Protein AF-F8Q457-F1 (afdb_monomer_lite)

pLDDT: mean 71.17, std 19.59, range [36.47, 94.81]

Organism: Serpula lacrymans var. lacrymans (strain S7.3) (NCBI:txid936435)

Radius of gyration: 21.52 Å; chains: 1; bounding box: 44×57×56 Å

Sequence (199 aa):
MDTLLDICRPSKTSLKAQYWALQVTTSNCAAKICSFSMKESGWHFNAAKATANQIKDFYVQDMSSRFEKLAPLLWKQVGDLLLLSSSLLPHRLSSWIGDSDITMAGVDAEEEEEYWEQVDGVDLEGMVQITISDPIVCAQKAKKCHRLILTVKKVVIISVLMHSTNQKVNSLQNILGIFLQFSHALKRVIDTLAHMGIL

Foldseek 3Di:
DPPPPVVPDQDPVRVVVVVVVVVVLVVLLLVLLVVCLDVVVVLQDDLVPDDPVNLVPDDLVVLLVCCCVSPVSLLVVLLVVVVVVLLVPPDDPVVPDDDDDDDDDDDDSVCSVVVLVPDDDDDPPCVVPPPDDDSVVSSVVSVVVVVVVSSSVSSLVSLLSSCVSPVSSCNQVSSVLVVCVVVVPPPVVSVVCVVVSSD

Secondary structure (DSSP, 8-state):
---SSSTTS--HHHHHHHHHHHHHHHHHHHHHHHHHTSGGGS----GGG--HHHHHT--HHHHHHHHHHH-HHHHHHHHHHHHHHHHT-SSSSTTSS-----------TTTHHHHHHH-----TTTGGG-TT--HHHHHHHHHHHHHHHHHHHHHHHHHHHHHHH-TT--HHHHHHHHHHHHTT--HHHHHHHHHTT--

Structure (mmCIF, N/CA/C/O backbone):
data_AF-F8Q457-F1
#
_entry.id   AF-F8Q457-F1
#
loop_
_atom_site.group_PDB
_atom_site.id
_atom_site.type_symbol
_atom_site.label_atom_id
_atom_site.label_alt_id
_atom_site.label_comp_id
_atom_site.label_asym_id
_atom_site.label_entity_id
_atom_site.label_seq_id
_atom_site.pdbx_PDB_ins_code
_atom_site.Cartn_x
_atom_site.Cartn_y
_atom_site.Cartn_z
_atom_site.occupancy
_atom_site.B_iso_or_equiv
_atom_site.auth_seq_id
_atom_site.auth_comp_id
_atom_site.auth_asym_id
_atom_site.auth_atom_id
_atom_site.pdbx_PDB_model_num
ATOM 1 N N . MET A 1 1 ? -20.246 28.779 31.081 1.00 40.78 1 MET A N 1
ATOM 2 C CA . MET A 1 1 ? -20.674 28.150 29.815 1.00 40.78 1 MET A CA 1
ATOM 3 C C . MET A 1 1 ? -19.676 27.032 29.545 1.00 40.78 1 MET A C 1
ATOM 5 O O . MET A 1 1 ? -18.787 27.214 28.736 1.00 40.78 1 MET A O 1
ATOM 9 N N . ASP A 1 2 ? -19.777 25.915 30.272 1.00 46.97 2 ASP A N 1
ATOM 10 C CA . ASP A 1 2 ? -18.752 24.846 30.280 1.00 46.97 2 ASP A CA 1
ATOM 11 C C . ASP A 1 2 ? -19.374 23.442 30.210 1.00 46.97 2 ASP A C 1
ATOM 13 O O . ASP A 1 2 ? -18.811 22.461 30.680 1.00 46.97 2 ASP A O 1
ATOM 17 N N . THR A 1 3 ? -20.576 23.322 29.645 1.00 49.38 3 THR A N 1
ATOM 18 C CA . THR A 1 3 ? -21.360 22.074 29.664 1.00 49.38 3 THR A CA 1
ATOM 19 C C . THR A 1 3 ? -21.373 21.302 28.344 1.00 49.38 3 THR A C 1
ATOM 21 O O . THR A 1 3 ? -21.994 20.246 28.280 1.00 49.38 3 THR A O 1
ATOM 24 N N . LEU A 1 4 ? -20.671 21.761 27.299 1.00 43.44 4 LEU A N 1
ATOM 25 C CA . LEU A 1 4 ? -20.633 21.067 25.998 1.00 43.44 4 LEU A CA 1
ATOM 26 C C . LEU A 1 4 ? -19.366 20.232 25.747 1.00 43.44 4 LEU A C 1
ATOM 28 O O . LEU A 1 4 ? -19.359 19.418 24.829 1.00 43.44 4 LEU A O 1
ATOM 32 N N . LEU A 1 5 ? -18.324 20.356 26.578 1.00 47.72 5 LEU A N 1
ATOM 33 C CA . LEU A 1 5 ? -17.092 19.561 26.436 1.00 47.72 5 LEU A CA 1
ATOM 34 C C . LEU A 1 5 ? -17.113 18.221 27.193 1.00 47.72 5 LEU A C 1
ATOM 36 O O . LEU A 1 5 ? -16.253 17.377 26.950 1.00 47.72 5 LEU A O 1
ATOM 40 N N . ASP A 1 6 ? -18.100 17.982 28.062 1.00 47.00 6 ASP A N 1
ATOM 41 C CA . ASP A 1 6 ? -18.142 16.775 28.907 1.00 47.00 6 ASP A CA 1
ATOM 42 C C . ASP A 1 6 ? -18.933 15.604 28.281 1.00 47.00 6 ASP A C 1
ATOM 44 O O . ASP A 1 6 ? -18.898 14.478 28.775 1.00 47.00 6 ASP A O 1
ATOM 48 N N . ILE A 1 7 ? -19.604 15.830 27.143 1.00 50.62 7 ILE A N 1
ATOM 49 C CA . ILE A 1 7 ? -20.403 14.805 26.438 1.00 50.62 7 ILE A CA 1
ATOM 50 C C . ILE A 1 7 ? -19.519 13.878 25.579 1.00 50.62 7 ILE A C 1
ATOM 52 O O . ILE A 1 7 ? -19.896 12.742 25.294 1.00 50.62 7 ILE A O 1
ATOM 56 N N . CYS A 1 8 ? -18.304 14.307 25.225 1.00 53.84 8 CYS A N 1
ATOM 57 C CA . CYS A 1 8 ? -17.381 13.520 24.399 1.00 53.84 8 CYS A CA 1
ATOM 58 C C . CYS A 1 8 ? -16.379 12.676 25.192 1.00 53.84 8 CYS A C 1
ATOM 60 O O . CYS A 1 8 ? -15.524 12.032 24.582 1.00 53.84 8 CYS A O 1
ATOM 62 N N . ARG A 1 9 ? -16.443 12.640 26.530 1.00 55.19 9 ARG A N 1
ATOM 63 C CA . ARG A 1 9 ? -15.549 11.772 27.301 1.00 55.19 9 ARG A CA 1
ATOM 64 C C . ARG A 1 9 ? -16.104 10.345 27.260 1.00 55.19 9 ARG A C 1
ATOM 66 O O . ARG A 1 9 ? -17.130 10.084 27.890 1.00 55.19 9 ARG A O 1
ATOM 73 N N . PRO A 1 10 ? -15.473 9.401 26.534 1.00 59.31 10 PRO A N 1
ATOM 74 C CA . PRO A 1 10 ? -15.976 8.039 26.493 1.00 59.31 10 PRO A CA 1
ATOM 75 C C . PRO A 1 10 ? -16.017 7.493 27.920 1.00 59.31 10 PRO A C 1
ATOM 77 O O . PRO A 1 10 ? -15.040 7.590 28.669 1.00 59.31 10 PRO A O 1
ATOM 80 N N . SER A 1 11 ? -17.155 6.915 28.309 1.00 66.06 11 SER A N 1
ATOM 81 C CA . SER A 1 11 ? -17.268 6.204 29.583 1.00 66.06 11 SER A CA 1
ATOM 82 C C . SER A 1 11 ? -16.149 5.160 29.701 1.00 66.06 11 SER A C 1
ATOM 84 O O . SER A 1 11 ? -15.641 4.664 28.694 1.00 66.06 11 SER A O 1
ATOM 86 N N . LYS A 1 12 ? -15.756 4.763 30.919 1.00 67.56 12 LYS A N 1
ATOM 87 C CA . LYS A 1 12 ? -14.717 3.724 31.105 1.00 67.56 12 LYS A CA 1
ATOM 88 C C . LYS A 1 12 ? -15.026 2.439 30.315 1.00 67.56 12 LYS A C 1
ATOM 90 O O . LYS A 1 12 ? -14.111 1.776 29.831 1.00 67.56 12 LYS A O 1
ATOM 95 N N . THR A 1 13 ? -16.309 2.113 30.156 1.00 68.62 13 THR A N 1
ATOM 96 C CA . THR A 1 13 ? -16.799 0.999 29.333 1.00 68.62 13 THR A CA 1
ATOM 97 C C . THR A 1 13 ? -16.619 1.270 27.836 1.00 68.62 13 THR A C 1
ATOM 99 O O . THR A 1 13 ? -16.127 0.402 27.119 1.00 68.62 13 THR A O 1
ATOM 102 N N . SER A 1 14 ? -16.923 2.488 27.374 1.00 80.12 14 SER A N 1
ATOM 103 C CA . SER A 1 14 ? -16.672 2.932 25.996 1.00 80.12 14 SER A CA 1
ATOM 104 C C . SER A 1 14 ? -15.181 2.921 25.646 1.00 80.12 14 SER A C 1
ATOM 106 O O . SER A 1 14 ? -14.815 2.504 24.553 1.00 80.12 14 SER A O 1
ATOM 108 N N . LEU A 1 15 ? -14.305 3.315 26.574 1.00 83.00 15 LEU A N 1
ATOM 109 C CA . LEU A 1 15 ? -12.859 3.316 26.351 1.00 83.00 15 LEU A CA 1
ATOM 110 C C . LEU A 1 15 ? -12.321 1.887 26.174 1.00 83.00 15 LEU A C 1
ATOM 112 O O . LEU A 1 15 ? -11.559 1.620 25.251 1.00 83.00 15 LEU A O 1
ATOM 116 N N . LYS A 1 16 ? -12.764 0.939 27.012 1.00 86.44 16 LYS A N 1
ATOM 117 C CA . LYS A 1 16 ? -12.405 -0.482 26.858 1.00 86.44 16 LYS A CA 1
ATOM 118 C C . LYS A 1 16 ? -12.884 -1.057 25.524 1.00 86.44 16 LYS A C 1
ATOM 120 O O . LYS A 1 16 ? -12.133 -1.786 24.883 1.00 86.44 16 LYS A O 1
ATOM 125 N N . ALA A 1 17 ? -14.101 -0.714 25.100 1.00 89.44 17 ALA A N 1
ATOM 126 C CA . ALA A 1 17 ? -14.634 -1.141 23.809 1.00 89.44 17 ALA A CA 1
ATOM 127 C C . ALA A 1 17 ? -13.820 -0.570 22.633 1.00 89.44 17 ALA A C 1
ATOM 129 O O . ALA A 1 17 ? -13.500 -1.306 21.701 1.00 89.44 17 ALA A O 1
ATOM 130 N N . GLN A 1 18 ? -13.417 0.703 22.705 1.00 86.75 18 GLN A N 1
ATOM 131 C CA . GLN A 1 18 ? -12.542 1.333 21.710 1.00 86.75 18 GLN A CA 1
ATOM 132 C C . GLN A 1 18 ? -11.162 0.665 21.653 1.00 86.75 18 GLN A C 1
ATOM 134 O O . GLN A 1 18 ? -10.687 0.350 20.564 1.00 86.75 18 GLN A O 1
ATOM 139 N N . TYR A 1 19 ? -10.541 0.381 22.804 1.00 91.12 19 TYR A N 1
ATOM 140 C CA . TYR A 1 19 ? -9.262 -0.337 22.855 1.00 91.12 19 TYR A CA 1
ATOM 141 C C . TYR A 1 19 ? -9.356 -1.732 22.245 1.00 91.12 19 TYR A C 1
ATOM 143 O O . TYR A 1 19 ? -8.502 -2.110 21.445 1.00 91.12 19 TYR A O 1
ATOM 151 N N . TRP A 1 20 ? -10.400 -2.485 22.588 1.00 92.25 20 TRP A N 1
ATOM 152 C CA . TRP A 1 20 ? -10.629 -3.801 22.003 1.00 92.25 20 TRP A CA 1
ATOM 153 C C . TRP A 1 20 ? -10.816 -3.713 20.482 1.00 92.25 20 TRP A C 1
ATOM 155 O O . TRP A 1 20 ? -10.172 -4.458 19.744 1.00 92.25 20 TRP A O 1
ATOM 165 N N . ALA A 1 21 ? -11.622 -2.763 19.997 1.00 90.88 21 ALA A N 1
ATOM 166 C CA . ALA A 1 21 ? -11.847 -2.566 18.566 1.00 90.88 21 ALA A CA 1
ATOM 167 C C . ALA A 1 21 ? -10.552 -2.193 17.824 1.00 90.88 21 ALA A C 1
ATOM 169 O O . ALA A 1 21 ? -10.275 -2.741 16.753 1.00 90.88 21 ALA A O 1
ATOM 170 N N . LEU A 1 22 ? -9.732 -1.313 18.411 1.00 88.81 22 LEU A N 1
ATOM 171 C CA . LEU A 1 22 ? -8.417 -0.949 17.885 1.00 88.81 22 LEU A CA 1
ATOM 172 C C . LEU A 1 22 ? -7.483 -2.161 17.838 1.00 88.81 22 LEU A C 1
ATOM 174 O O . LEU A 1 22 ? -6.828 -2.385 16.820 1.00 88.81 22 LEU A O 1
ATOM 178 N N . GLN A 1 23 ? -7.439 -2.960 18.904 1.00 91.62 23 GLN A N 1
ATOM 179 C CA . GLN A 1 23 ? -6.596 -4.150 18.978 1.00 91.62 23 GLN A CA 1
ATOM 180 C C . GLN A 1 23 ? -6.992 -5.176 17.913 1.00 91.62 23 GLN A C 1
ATOM 182 O O . GLN A 1 23 ? -6.137 -5.609 17.144 1.00 91.62 23 GLN A O 1
ATOM 187 N N . VAL A 1 24 ? -8.280 -5.515 17.810 1.00 92.12 24 VAL A N 1
ATOM 188 C CA . VAL A 1 24 ? -8.789 -6.474 16.813 1.00 92.12 24 VAL A CA 1
ATOM 189 C C . VAL A 1 24 ? -8.510 -5.986 15.393 1.00 92.12 24 VAL A C 1
ATOM 191 O O . VAL A 1 24 ? -8.028 -6.746 14.551 1.00 92.12 24 VAL A O 1
ATOM 194 N N . THR A 1 25 ? -8.761 -4.704 15.134 1.00 89.38 25 THR A N 1
ATOM 195 C CA . THR A 1 25 ? -8.475 -4.072 13.843 1.00 89.38 25 THR A CA 1
ATOM 196 C C . THR A 1 25 ? -6.991 -4.151 13.495 1.00 89.38 25 THR A C 1
ATOM 198 O O . THR A 1 25 ? -6.633 -4.582 12.399 1.00 89.38 25 THR A O 1
ATOM 201 N N . THR A 1 26 ? -6.126 -3.799 14.444 1.00 90.12 26 THR A N 1
ATOM 202 C CA . THR A 1 26 ? -4.671 -3.821 14.264 1.00 90.12 26 THR A CA 1
ATOM 203 C C . THR A 1 26 ? -4.172 -5.238 14.012 1.00 90.12 26 THR A C 1
ATOM 205 O O . THR A 1 26 ? -3.406 -5.452 13.076 1.00 90.12 26 THR A O 1
ATOM 208 N N . SER A 1 27 ? -4.642 -6.225 14.780 1.00 90.75 27 SER A N 1
ATOM 209 C CA . SER A 1 27 ? -4.278 -7.632 14.584 1.00 90.75 27 SER A CA 1
ATOM 210 C C . SER A 1 27 ? -4.700 -8.153 13.209 1.00 90.75 27 SER A C 1
ATOM 212 O O . SER A 1 27 ? -3.910 -8.825 12.546 1.00 90.75 27 SER A O 1
ATOM 214 N N . ASN A 1 28 ? -5.900 -7.803 12.741 1.00 90.38 28 ASN A N 1
ATOM 215 C CA . ASN A 1 28 ? -6.371 -8.191 11.410 1.00 90.38 28 ASN A CA 1
ATOM 216 C C . ASN A 1 28 ? -5.520 -7.566 10.296 1.00 90.38 28 ASN A C 1
ATOM 218 O O . ASN A 1 28 ? -5.136 -8.255 9.348 1.00 90.38 28 ASN A O 1
ATOM 222 N N . CYS A 1 29 ? -5.190 -6.280 10.416 1.00 90.44 29 CYS A N 1
ATOM 223 C CA . CYS A 1 29 ? -4.335 -5.588 9.455 1.00 90.44 29 CYS A CA 1
ATOM 224 C C . CYS A 1 29 ? -2.913 -6.146 9.450 1.00 90.44 29 CYS A C 1
ATOM 226 O O . CYS A 1 29 ? -2.384 -6.444 8.379 1.00 90.44 29 CYS A O 1
ATOM 228 N N . ALA A 1 30 ? -2.331 -6.381 10.626 1.00 91.06 30 ALA A N 1
ATOM 229 C CA . ALA A 1 30 ? -1.019 -6.999 10.763 1.00 91.06 30 ALA A CA 1
ATOM 230 C C . ALA A 1 30 ? -0.983 -8.389 10.113 1.00 91.06 30 ALA A C 1
ATOM 232 O O . ALA A 1 30 ? -0.081 -8.671 9.330 1.00 91.06 30 ALA A O 1
ATOM 233 N N . ALA A 1 31 ? -1.994 -9.233 10.347 1.00 92.06 31 ALA A N 1
ATOM 234 C CA . ALA A 1 31 ? -2.072 -10.556 9.728 1.00 92.06 31 ALA A CA 1
ATOM 235 C C . ALA A 1 31 ? -2.113 -10.488 8.190 1.00 92.06 31 ALA A C 1
ATOM 237 O O . ALA A 1 31 ? -1.469 -11.299 7.521 1.00 92.06 31 ALA A O 1
ATOM 238 N N . LYS A 1 32 ? -2.830 -9.509 7.620 1.00 93.25 32 LYS A N 1
ATOM 239 C CA . LYS A 1 32 ? -2.891 -9.291 6.164 1.00 93.25 32 LYS A CA 1
ATOM 240 C C . LYS A 1 32 ? -1.579 -8.763 5.587 1.00 93.25 32 LYS A C 1
ATOM 242 O O . LYS A 1 32 ? -1.160 -9.220 4.530 1.00 93.25 32 LYS A O 1
ATOM 247 N N . ILE A 1 33 ? -0.910 -7.845 6.280 1.00 92.25 33 ILE A N 1
ATOM 248 C CA . ILE A 1 33 ? 0.418 -7.366 5.874 1.00 92.25 33 ILE A CA 1
ATOM 249 C C . ILE A 1 33 ? 1.415 -8.531 5.905 1.00 92.25 33 ILE A C 1
ATOM 251 O O . ILE A 1 33 ? 2.108 -8.766 4.920 1.00 92.25 33 ILE A O 1
ATOM 255 N N . CYS A 1 34 ? 1.418 -9.328 6.978 1.00 90.56 34 CYS A N 1
ATOM 256 C CA . CYS A 1 34 ? 2.272 -10.509 7.089 1.00 90.56 34 CYS A CA 1
ATOM 257 C C . CYS A 1 34 ? 2.018 -11.522 5.968 1.00 90.56 34 CYS A C 1
ATOM 259 O O . CYS A 1 34 ? 2.978 -12.072 5.433 1.00 90.56 34 CYS A O 1
ATOM 261 N N . SER A 1 35 ? 0.758 -11.763 5.585 1.00 91.19 35 SER A N 1
ATOM 262 C CA . SER A 1 35 ? 0.453 -12.695 4.494 1.00 91.19 35 SER A CA 1
ATOM 263 C C . SER A 1 35 ? 0.917 -12.178 3.131 1.00 91.19 35 SER A C 1
ATOM 265 O O . SER A 1 35 ? 1.397 -12.965 2.315 1.00 91.19 35 SER A O 1
ATOM 267 N N . PHE A 1 36 ? 0.863 -10.864 2.888 1.00 89.44 36 PHE A N 1
ATOM 268 C CA . PHE A 1 36 ? 1.491 -10.268 1.708 1.00 89.44 36 PHE A CA 1
ATOM 269 C C . PHE A 1 36 ? 3.015 -10.345 1.749 1.00 89.44 36 PHE A C 1
ATOM 271 O O . PHE A 1 36 ? 3.647 -10.390 0.703 1.00 89.44 36 PHE A O 1
ATOM 278 N N . SER A 1 37 ? 3.620 -10.412 2.928 1.00 87.50 37 SER A N 1
ATOM 279 C CA . SER A 1 37 ? 5.073 -10.480 3.051 1.00 87.50 37 SER A CA 1
ATOM 280 C C . SER A 1 37 ? 5.674 -11.876 2.836 1.00 87.50 37 SER A C 1
ATOM 282 O O . SER A 1 37 ? 6.900 -12.039 2.762 1.00 87.50 37 SER A O 1
ATOM 284 N N . MET A 1 38 ? 4.830 -12.903 2.722 1.00 86.00 38 MET A N 1
ATOM 285 C CA . MET A 1 38 ? 5.250 -14.281 2.464 1.00 86.00 38 MET A CA 1
ATOM 286 C C . MET A 1 38 ? 5.804 -14.442 1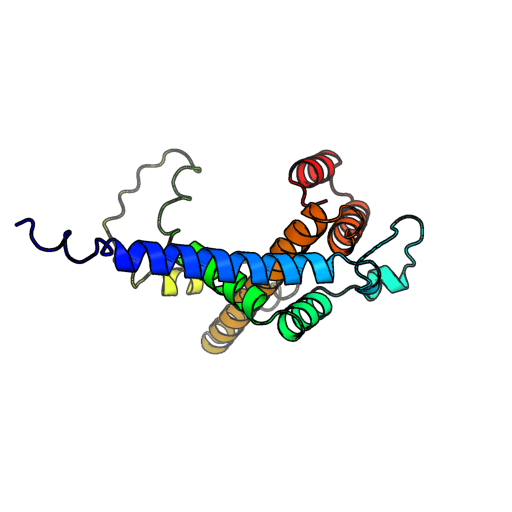.040 1.00 86.00 38 MET A C 1
ATOM 288 O O . MET A 1 38 ? 5.496 -13.648 0.152 1.00 86.00 38 MET A O 1
ATOM 292 N N . LYS A 1 39 ? 6.635 -15.459 0.790 1.00 80.75 39 LYS A N 1
ATOM 293 C CA . LYS A 1 39 ? 7.297 -15.654 -0.518 1.00 80.75 39 LYS A CA 1
ATOM 294 C C . LYS A 1 39 ? 6.296 -16.016 -1.620 1.00 80.75 39 LYS A C 1
ATOM 296 O O . LYS A 1 39 ? 6.448 -15.615 -2.771 1.00 80.75 39 LYS A O 1
ATOM 301 N N . GLU A 1 40 ? 5.248 -16.732 -1.243 1.00 81.81 40 GLU A N 1
ATOM 302 C CA . GLU A 1 40 ? 4.164 -17.241 -2.083 1.00 81.81 40 GLU A CA 1
ATOM 303 C C . GLU A 1 40 ? 3.305 -16.109 -2.665 1.00 81.81 40 GLU A C 1
ATOM 305 O O . GLU A 1 40 ? 2.596 -16.298 -3.649 1.00 81.81 40 GLU A O 1
ATOM 310 N N . SER A 1 41 ? 3.396 -14.911 -2.082 1.00 79.94 41 SER A N 1
ATOM 311 C CA . SER A 1 41 ? 2.707 -13.713 -2.561 1.00 79.94 41 SER A CA 1
ATOM 312 C C . SER A 1 41 ? 3.282 -13.162 -3.874 1.00 79.94 41 SER A C 1
ATOM 314 O O . SER A 1 41 ? 2.619 -12.369 -4.548 1.00 79.94 41 SER A O 1
ATOM 316 N N . GLY A 1 42 ? 4.503 -13.565 -4.247 1.00 82.12 42 GLY A N 1
ATOM 317 C CA . GLY A 1 42 ? 5.176 -13.103 -5.460 1.00 82.12 42 GLY A CA 1
ATOM 318 C C . GLY A 1 42 ? 5.695 -11.663 -5.395 1.00 82.12 42 GLY A C 1
ATOM 319 O O . GLY A 1 42 ? 6.068 -11.121 -6.427 1.00 82.12 42 GLY A O 1
ATOM 320 N N . TRP A 1 43 ? 5.740 -11.040 -4.213 1.00 82.62 43 TRP A N 1
ATOM 321 C CA . TRP A 1 43 ? 6.230 -9.663 -4.036 1.00 82.62 43 TRP A CA 1
ATOM 322 C C . TRP A 1 43 ? 7.734 -9.562 -3.735 1.00 82.62 43 TRP A C 1
ATOM 324 O O . TRP A 1 43 ? 8.230 -8.504 -3.334 1.00 82.62 43 TRP A O 1
ATOM 334 N N . HIS A 1 44 ? 8.476 -10.656 -3.906 1.00 83.25 44 HIS A N 1
ATOM 335 C CA . HIS A 1 44 ? 9.927 -10.685 -3.732 1.00 83.25 44 HIS A CA 1
ATOM 336 C C . HIS A 1 44 ? 10.572 -10.405 -5.083 1.00 83.25 44 HIS A C 1
ATOM 338 O O . HIS A 1 44 ? 10.417 -11.197 -6.014 1.00 83.25 44 HIS A O 1
ATOM 344 N N . PHE A 1 45 ? 11.301 -9.299 -5.193 1.00 81.75 45 PHE A N 1
ATOM 345 C CA . PHE A 1 45 ? 11.922 -8.895 -6.446 1.00 81.75 45 PHE A CA 1
ATOM 346 C C . PHE A 1 45 ? 13.437 -8.989 -6.328 1.00 81.75 45 PHE A C 1
ATOM 348 O O . PHE A 1 45 ? 14.047 -8.522 -5.369 1.00 81.75 45 PHE A O 1
ATOM 355 N N . ASN A 1 46 ? 14.068 -9.622 -7.310 1.00 81.44 46 ASN A N 1
ATOM 356 C CA . ASN A 1 46 ? 15.519 -9.698 -7.368 1.00 81.44 46 ASN A CA 1
ATOM 357 C C . ASN A 1 46 ? 16.014 -8.775 -8.476 1.00 81.44 46 ASN A C 1
ATOM 359 O O . ASN A 1 46 ? 16.046 -9.181 -9.635 1.00 81.44 46 ASN A O 1
ATOM 363 N N . ALA A 1 47 ? 16.422 -7.559 -8.108 1.00 78.06 47 ALA A N 1
ATOM 364 C CA . ALA A 1 47 ? 16.909 -6.559 -9.056 1.00 78.06 47 ALA A CA 1
ATOM 365 C C . ALA A 1 47 ? 18.079 -7.069 -9.917 1.00 78.06 47 ALA A C 1
ATOM 367 O O . ALA A 1 47 ? 18.115 -6.807 -11.113 1.00 78.06 47 ALA A O 1
ATOM 368 N N . ALA A 1 48 ? 18.981 -7.883 -9.354 1.00 77.56 48 ALA A N 1
ATOM 369 C CA . ALA A 1 48 ? 20.117 -8.443 -10.090 1.00 77.56 48 ALA A CA 1
ATOM 370 C C . ALA A 1 48 ? 19.714 -9.483 -11.156 1.00 77.56 48 ALA A C 1
ATOM 372 O O . ALA A 1 48 ? 20.509 -9.795 -12.038 1.00 77.56 48 ALA A O 1
ATOM 373 N N . LYS A 1 49 ? 18.500 -10.042 -11.069 1.00 80.75 49 LYS A N 1
ATOM 374 C CA . LYS A 1 49 ? 17.942 -11.002 -12.039 1.00 80.75 49 LYS A CA 1
ATOM 375 C C . LYS A 1 49 ? 16.724 -10.450 -12.784 1.00 80.75 49 LYS A C 1
ATOM 377 O O . LYS A 1 49 ? 16.056 -11.210 -13.483 1.00 80.75 49 LYS A O 1
ATOM 382 N N . ALA A 1 50 ? 16.411 -9.168 -12.606 1.00 81.25 50 ALA A N 1
ATOM 383 C CA . ALA A 1 50 ? 15.256 -8.547 -13.223 1.00 81.25 50 ALA A CA 1
ATOM 384 C C . ALA A 1 50 ? 15.438 -8.490 -14.742 1.00 81.25 50 ALA A C 1
ATOM 386 O O . ALA A 1 50 ? 16.460 -8.032 -15.250 1.00 81.25 50 ALA A O 1
ATOM 387 N N . THR A 1 51 ? 14.433 -8.959 -15.472 1.00 81.62 51 THR A N 1
ATOM 388 C CA . THR A 1 51 ? 14.389 -8.845 -16.934 1.00 81.62 51 THR A CA 1
ATOM 389 C C . THR A 1 51 ? 13.687 -7.553 -17.349 1.00 81.62 51 THR A C 1
ATOM 391 O O . THR A 1 51 ? 12.852 -7.026 -16.615 1.00 81.62 51 THR A O 1
ATOM 394 N N . ALA A 1 52 ? 13.975 -7.061 -18.557 1.00 82.38 52 ALA A N 1
ATOM 395 C CA . ALA A 1 52 ? 13.308 -5.875 -19.100 1.00 82.38 52 ALA A CA 1
ATOM 396 C C . ALA A 1 52 ? 11.774 -6.024 -19.129 1.00 82.38 52 ALA A C 1
ATOM 398 O O . ALA A 1 52 ? 11.062 -5.078 -18.808 1.00 82.38 52 ALA A O 1
ATOM 399 N N . ASN A 1 53 ? 11.268 -7.226 -19.431 1.00 84.00 53 ASN A N 1
ATOM 400 C CA . ASN A 1 53 ? 9.830 -7.511 -19.420 1.00 84.00 53 ASN A CA 1
ATOM 401 C C . ASN A 1 53 ? 9.242 -7.390 -18.008 1.00 84.00 53 ASN A C 1
ATOM 403 O O . ASN A 1 53 ? 8.229 -6.735 -17.833 1.00 84.00 53 ASN A O 1
ATOM 407 N N . GLN A 1 54 ? 9.917 -7.913 -16.979 1.00 77.94 54 GLN A N 1
ATOM 408 C CA . GLN A 1 54 ? 9.444 -7.787 -15.592 1.00 77.94 54 GLN A CA 1
ATOM 409 C C . GLN A 1 54 ? 9.371 -6.339 -15.098 1.00 77.94 54 GLN A C 1
ATOM 411 O O . GLN A 1 54 ? 8.540 -6.035 -14.250 1.00 77.94 54 GLN A O 1
ATOM 416 N N . ILE A 1 55 ? 10.243 -5.461 -15.596 1.00 81.81 55 ILE A N 1
ATOM 417 C CA . ILE A 1 55 ? 10.202 -4.031 -15.270 1.00 81.81 55 ILE A CA 1
ATOM 418 C C . ILE A 1 55 ? 9.068 -3.350 -16.043 1.00 81.81 55 ILE A C 1
ATOM 420 O O . ILE A 1 55 ? 8.319 -2.570 -15.465 1.00 81.81 55 ILE A O 1
ATOM 424 N N . LYS A 1 56 ? 8.924 -3.664 -17.336 1.00 79.31 56 LYS A N 1
ATOM 425 C CA . LYS A 1 56 ? 7.876 -3.108 -18.202 1.00 79.31 56 LYS A CA 1
ATOM 426 C C . LYS A 1 56 ? 6.469 -3.501 -17.746 1.00 79.31 56 LYS A C 1
ATOM 428 O O . LYS A 1 56 ? 5.569 -2.673 -17.804 1.00 79.31 56 LYS A O 1
ATOM 433 N N . ASP A 1 57 ? 6.306 -4.738 -17.293 1.00 82.44 57 ASP A N 1
ATOM 434 C CA . ASP A 1 57 ? 5.022 -5.306 -16.880 1.00 82.44 57 ASP A CA 1
ATOM 435 C C . ASP A 1 57 ? 4.681 -4.978 -15.414 1.00 82.44 57 ASP A C 1
ATOM 437 O O . ASP A 1 57 ? 3.649 -5.411 -14.901 1.00 82.44 57 ASP A O 1
ATOM 441 N N . PHE A 1 58 ? 5.538 -4.235 -14.703 1.00 81.62 58 PHE A N 1
ATOM 442 C CA . PHE A 1 58 ? 5.249 -3.818 -13.338 1.00 81.62 58 PHE A CA 1
ATOM 443 C C . PHE A 1 58 ? 4.279 -2.633 -13.327 1.00 81.62 58 PHE A C 1
ATOM 445 O O . PHE A 1 58 ? 4.645 -1.510 -13.677 1.00 81.62 58 PHE A O 1
ATOM 452 N N . TYR A 1 59 ? 3.061 -2.865 -12.834 1.00 80.94 59 TYR A N 1
ATOM 453 C CA . TYR A 1 59 ? 2.040 -1.830 -12.700 1.00 80.94 59 TYR A CA 1
ATOM 454 C C . TYR A 1 59 ? 1.548 -1.687 -11.258 1.00 80.94 59 TYR A C 1
ATOM 456 O O . TYR A 1 59 ? 1.109 -2.640 -10.610 1.00 80.94 59 TYR A O 1
ATOM 464 N N . VAL A 1 60 ? 1.546 -0.447 -10.760 1.00 86.00 60 VAL A N 1
ATOM 465 C CA . VAL A 1 60 ? 0.998 -0.090 -9.437 1.00 86.00 60 VAL A CA 1
ATOM 466 C C . VAL A 1 60 ? -0.491 -0.451 -9.340 1.00 86.00 60 VAL A C 1
ATOM 468 O O . VAL A 1 60 ? -0.975 -0.820 -8.271 1.00 86.00 60 VAL A O 1
ATOM 471 N N . GLN A 1 61 ? -1.206 -0.408 -10.462 1.00 86.19 61 GLN A N 1
ATOM 472 C CA . GLN A 1 61 ? -2.617 -0.770 -10.587 1.00 86.19 61 GLN A CA 1
ATOM 473 C C . GLN A 1 61 ? -2.871 -2.256 -10.283 1.00 86.19 61 GLN A C 1
ATOM 475 O O . GLN A 1 61 ? -3.901 -2.608 -9.698 1.00 86.19 61 GLN A O 1
ATOM 480 N N . ASP A 1 62 ? -1.924 -3.134 -10.614 1.00 87.50 62 ASP A N 1
ATOM 481 C CA . ASP A 1 62 ? -2.028 -4.555 -10.275 1.00 87.50 62 ASP A CA 1
ATOM 482 C C . ASP A 1 62 ? -1.851 -4.757 -8.770 1.00 87.50 62 ASP A C 1
ATOM 484 O O . ASP A 1 62 ? -2.573 -5.543 -8.149 1.00 87.50 62 ASP A O 1
ATOM 488 N N . MET A 1 63 ? -0.941 -3.996 -8.153 1.00 90.44 63 MET A N 1
ATOM 489 C CA . MET A 1 63 ? -0.780 -3.988 -6.698 1.00 90.44 63 MET A CA 1
ATOM 490 C C . MET A 1 63 ? -2.041 -3.493 -5.998 1.00 90.44 63 MET A C 1
ATOM 492 O O . MET A 1 63 ? -2.529 -4.175 -5.095 1.00 90.44 63 MET A O 1
ATOM 496 N N . SER A 1 64 ? -2.609 -2.359 -6.425 1.00 92.44 64 SER A N 1
ATOM 497 C CA . SER A 1 64 ? -3.833 -1.823 -5.818 1.00 92.44 64 SER A CA 1
ATOM 498 C C . SER A 1 64 ? -4.986 -2.813 -5.923 1.00 92.44 64 SER A C 1
ATOM 500 O O . SER A 1 64 ? -5.632 -3.105 -4.919 1.00 92.44 64 SER A O 1
ATOM 502 N N . SER A 1 65 ? -5.180 -3.407 -7.103 1.00 92.12 65 SER A N 1
ATOM 503 C CA . SER A 1 65 ? -6.242 -4.388 -7.340 1.00 92.12 65 SER A CA 1
ATOM 504 C C . SER A 1 65 ? -6.079 -5.625 -6.453 1.00 92.12 65 SER A C 1
ATOM 506 O O . SER A 1 65 ? -7.049 -6.136 -5.889 1.00 92.12 65 SER A O 1
ATOM 508 N N . ARG A 1 66 ? -4.843 -6.111 -6.278 1.00 92.19 66 ARG A N 1
ATOM 509 C CA . ARG A 1 66 ? -4.551 -7.261 -5.410 1.00 92.19 66 ARG A CA 1
ATOM 510 C C . ARG A 1 66 ? -4.719 -6.927 -3.930 1.00 92.19 66 ARG A C 1
ATOM 512 O O . ARG A 1 66 ? -5.289 -7.744 -3.206 1.00 92.19 66 ARG A O 1
ATOM 519 N N . PHE A 1 67 ? -4.270 -5.760 -3.474 1.00 93.69 67 PHE A N 1
ATOM 520 C CA . PHE A 1 67 ? -4.453 -5.330 -2.085 1.00 93.69 67 PHE A CA 1
ATOM 521 C C . PHE A 1 67 ? -5.926 -5.143 -1.739 1.00 93.69 67 PHE A C 1
ATOM 523 O O . PHE A 1 67 ? -6.377 -5.671 -0.723 1.00 93.69 67 PHE A O 1
ATOM 530 N N . GLU A 1 68 ? -6.688 -4.478 -2.603 1.00 94.44 68 GLU A N 1
ATOM 531 C CA . GLU A 1 68 ? -8.125 -4.286 -2.422 1.00 94.44 68 GLU A CA 1
ATOM 532 C C . GLU A 1 68 ? -8.875 -5.623 -2.390 1.00 94.44 68 GLU A C 1
ATOM 534 O O . GLU A 1 68 ? -9.670 -5.867 -1.482 1.00 94.44 68 GLU A O 1
ATOM 539 N N . LYS A 1 69 ? -8.559 -6.539 -3.313 1.00 93.50 69 LYS A N 1
ATOM 540 C CA . LYS A 1 69 ? -9.201 -7.858 -3.378 1.00 93.50 69 LYS A CA 1
ATOM 541 C C . LYS A 1 69 ? -8.876 -8.746 -2.173 1.00 93.50 69 LYS A C 1
ATOM 543 O O . LYS A 1 69 ? -9.750 -9.454 -1.677 1.00 93.50 69 LYS A O 1
ATOM 548 N N . LEU A 1 70 ? -7.622 -8.767 -1.722 1.00 92.12 70 LEU A N 1
ATOM 549 C CA . LEU A 1 70 ? -7.151 -9.713 -0.698 1.00 92.12 70 LEU A CA 1
ATOM 550 C C . LEU A 1 70 ? -7.252 -9.163 0.737 1.00 92.12 70 LEU A C 1
ATOM 552 O O . LEU A 1 70 ? -7.314 -9.941 1.704 1.00 92.12 70 LEU A O 1
ATOM 556 N N . ALA A 1 71 ? -7.280 -7.838 0.886 1.00 93.88 71 ALA A N 1
ATOM 557 C CA . ALA A 1 71 ? -7.368 -7.136 2.162 1.00 93.88 71 ALA A CA 1
ATOM 558 C C . ALA A 1 71 ? -8.247 -5.865 2.063 1.00 93.88 71 ALA A C 1
ATOM 560 O O . ALA A 1 71 ? -7.767 -4.762 2.337 1.00 93.88 71 ALA A O 1
ATOM 561 N N . PRO A 1 72 ? -9.553 -5.996 1.752 1.00 93.44 72 PRO A N 1
ATOM 562 C CA . PRO A 1 72 ? -10.445 -4.850 1.537 1.00 93.44 72 PRO A CA 1
ATOM 563 C C . PRO A 1 72 ? -10.566 -3.941 2.768 1.00 93.44 72 PRO A C 1
ATOM 565 O O . PRO A 1 72 ? -10.656 -2.724 2.636 1.00 93.44 72 PRO A O 1
ATOM 568 N N . LEU A 1 73 ? -10.514 -4.511 3.979 1.00 90.69 73 LEU A N 1
ATOM 569 C CA . LEU A 1 73 ? -10.562 -3.737 5.225 1.00 90.69 73 LEU A CA 1
ATOM 570 C C . LEU A 1 73 ? -9.303 -2.885 5.429 1.00 90.69 73 LEU A C 1
ATOM 572 O O . LEU A 1 73 ? -9.422 -1.708 5.752 1.00 90.69 73 LEU A O 1
ATOM 576 N N . LEU A 1 74 ? -8.116 -3.448 5.181 1.00 93.69 74 LEU A N 1
ATOM 577 C CA . LEU A 1 74 ? -6.852 -2.706 5.226 1.00 93.69 74 LEU A CA 1
ATOM 578 C C . LEU A 1 74 ? -6.847 -1.596 4.166 1.00 93.69 74 LEU A C 1
ATOM 580 O O . LEU A 1 74 ? -6.517 -0.451 4.461 1.00 93.69 74 LEU A O 1
ATOM 584 N N . TRP A 1 75 ? -7.269 -1.922 2.941 1.00 94.81 75 TRP A N 1
ATOM 585 C CA . TRP A 1 75 ? -7.360 -0.973 1.830 1.00 94.81 75 TRP A CA 1
ATOM 586 C C . TRP A 1 75 ? -8.298 0.204 2.120 1.00 94.81 75 TRP A C 1
ATOM 588 O O . TRP A 1 75 ? -7.989 1.359 1.791 1.00 94.81 75 TRP A O 1
ATOM 598 N N . LYS A 1 76 ? -9.444 -0.087 2.746 1.00 92.19 76 LYS A N 1
ATOM 599 C CA . LYS A 1 76 ? -10.389 0.927 3.206 1.00 92.19 76 LYS A CA 1
ATOM 600 C C . LYS A 1 76 ? -9.757 1.791 4.293 1.00 92.19 76 LYS A C 1
ATOM 602 O O . LYS A 1 76 ? -9.708 2.998 4.122 1.00 92.19 76 LYS A O 1
ATOM 607 N N . GLN A 1 77 ? -9.186 1.187 5.333 1.00 91.31 77 GLN A N 1
ATOM 608 C CA . GLN A 1 77 ? -8.607 1.916 6.465 1.00 91.31 77 GLN A CA 1
ATOM 609 C C . GLN A 1 77 ? -7.472 2.853 6.074 1.00 91.31 77 GLN A C 1
ATOM 611 O O . GLN A 1 77 ? -7.466 4.002 6.498 1.00 91.31 77 GLN A O 1
ATOM 616 N N . VAL A 1 78 ? -6.535 2.404 5.236 1.00 92.81 78 VAL A N 1
ATOM 617 C CA . VAL A 1 78 ? -5.475 3.291 4.729 1.00 92.81 78 VAL A CA 1
ATOM 618 C C . VAL A 1 78 ? -6.086 4.437 3.915 1.00 92.81 78 VAL A C 1
ATOM 620 O O . VAL A 1 78 ? -5.608 5.562 3.986 1.00 92.81 78 VAL A O 1
ATOM 623 N N . GLY A 1 79 ? -7.173 4.180 3.180 1.00 91.00 79 GLY A N 1
ATOM 624 C CA . GLY A 1 79 ? -7.928 5.231 2.499 1.00 91.00 79 GLY A CA 1
ATOM 625 C C . GLY A 1 79 ? -8.579 6.230 3.433 1.00 91.00 79 GLY A C 1
ATOM 626 O O . GLY A 1 79 ? -8.396 7.423 3.232 1.00 91.00 79 GLY A O 1
ATOM 627 N N . ASP A 1 80 ? -9.277 5.751 4.453 1.00 88.25 80 ASP A N 1
ATOM 628 C CA . ASP A 1 80 ? -9.941 6.601 5.435 1.00 88.25 80 ASP A CA 1
ATOM 629 C C . ASP A 1 80 ? -8.899 7.461 6.174 1.00 88.25 80 ASP A C 1
ATOM 631 O O . ASP A 1 80 ? -9.080 8.667 6.305 1.00 88.25 80 ASP A O 1
ATOM 635 N N . LEU A 1 81 ? -7.749 6.888 6.555 1.00 88.62 81 LEU A N 1
ATOM 636 C CA . LEU A 1 81 ? -6.636 7.631 7.163 1.00 88.62 81 LEU A CA 1
ATOM 637 C C . LEU A 1 81 ? -6.063 8.709 6.232 1.00 88.62 81 LEU A C 1
ATOM 639 O O . LEU A 1 81 ? -5.767 9.814 6.683 1.00 88.62 81 LEU A O 1
ATOM 643 N N . LEU A 1 82 ? -5.916 8.409 4.939 1.00 86.88 82 LEU A N 1
ATOM 644 C CA . LEU A 1 82 ? -5.428 9.375 3.955 1.00 86.88 82 LEU A CA 1
ATOM 645 C C . LEU A 1 82 ? -6.436 10.506 3.705 1.00 86.88 82 LEU A C 1
ATOM 647 O O . LEU A 1 82 ? -6.027 11.660 3.599 1.00 86.88 82 LEU A O 1
ATOM 651 N N . LEU A 1 83 ? -7.733 10.199 3.655 1.00 82.31 83 LEU A N 1
ATOM 652 C CA . LEU A 1 83 ? -8.793 11.200 3.502 1.00 82.31 83 LEU A CA 1
ATOM 653 C C . LEU A 1 83 ? -8.862 12.125 4.722 1.00 82.31 83 LEU A C 1
ATOM 655 O O . LEU A 1 83 ? -8.838 13.342 4.563 1.00 82.31 83 LEU A O 1
ATOM 659 N N . LEU A 1 84 ? -8.831 11.556 5.932 1.00 74.88 84 LEU A N 1
ATOM 660 C CA . LEU A 1 84 ? -8.788 12.323 7.181 1.00 74.88 84 LEU A CA 1
ATOM 661 C C . LEU A 1 84 ? -7.529 13.191 7.275 1.00 74.88 84 LEU A C 1
ATOM 663 O O . LEU A 1 84 ? -7.587 14.321 7.745 1.00 74.88 84 LEU A O 1
ATOM 667 N N . SER A 1 85 ? -6.378 12.695 6.809 1.00 62.09 85 SER A N 1
ATOM 668 C CA . SER A 1 85 ? -5.153 13.503 6.784 1.00 62.09 85 SER A CA 1
ATOM 669 C C . SER A 1 85 ? -5.262 14.707 5.846 1.00 62.09 85 SER A C 1
ATOM 671 O O . SER A 1 85 ? -4.647 15.731 6.114 1.00 62.09 85 SER A O 1
ATOM 673 N N . SER A 1 86 ? -6.066 14.604 4.784 1.00 62.56 86 SER A N 1
ATOM 674 C CA . SER A 1 86 ? -6.295 15.694 3.836 1.00 62.56 86 SER A CA 1
ATOM 675 C C . SER A 1 86 ? -7.200 16.780 4.418 1.00 62.56 86 SER A C 1
ATOM 677 O O . SER A 1 86 ? -6.922 17.953 4.209 1.00 62.56 86 SER A O 1
ATOM 679 N N . SER A 1 87 ? -8.233 16.406 5.183 1.00 58.00 87 SER A N 1
ATOM 680 C CA . SER A 1 87 ? -9.168 17.351 5.819 1.00 58.00 87 SER A CA 1
ATOM 681 C C . SER A 1 87 ? -8.621 18.014 7.092 1.00 58.00 87 SER A C 1
ATOM 683 O O . SER A 1 87 ? -9.235 18.923 7.632 1.00 58.00 87 SER A O 1
ATOM 685 N N . LEU A 1 88 ? -7.493 17.532 7.626 1.00 51.34 88 LEU A N 1
ATOM 686 C CA . LEU A 1 88 ? -6.822 18.092 8.811 1.00 51.34 88 LEU A CA 1
ATOM 687 C C . LEU A 1 88 ? -5.675 19.057 8.453 1.00 51.34 88 LEU A C 1
ATOM 689 O O . LEU A 1 88 ? -4.983 19.548 9.350 1.00 51.34 88 LEU A O 1
ATOM 693 N N . LEU A 1 89 ? -5.447 19.317 7.160 1.00 49.91 89 LEU A N 1
ATOM 694 C CA . LEU A 1 89 ? -4.360 20.152 6.640 1.00 49.91 89 LEU A CA 1
ATOM 695 C C . LEU A 1 89 ? -4.736 21.572 6.130 1.00 49.91 89 LEU A C 1
ATOM 697 O O . LEU A 1 89 ? -3.981 22.071 5.297 1.00 49.91 89 LEU A O 1
ATOM 701 N N . PRO A 1 90 ? -5.739 22.300 6.664 1.00 49.00 90 PRO A N 1
ATOM 702 C CA . PRO A 1 90 ? -5.917 23.725 6.359 1.00 49.00 90 PRO A CA 1
ATOM 703 C C . PRO A 1 90 ? -4.686 24.628 6.495 1.00 49.00 90 PRO A C 1
ATOM 705 O O . PRO A 1 90 ? -4.521 25.625 5.797 1.00 49.00 90 PRO A O 1
ATOM 708 N N . HIS A 1 91 ? -3.821 24.343 7.476 1.00 43.56 91 HIS A N 1
ATOM 709 C CA . HIS A 1 91 ? -2.961 25.387 8.056 1.00 43.56 91 HIS A CA 1
ATOM 710 C C . HIS A 1 91 ? -1.505 24.992 8.311 1.00 43.56 91 HIS A C 1
ATOM 712 O O . HIS A 1 91 ? -0.748 25.767 8.890 1.00 43.56 91 HIS A O 1
ATOM 718 N N . ARG A 1 92 ? -1.057 23.801 7.898 1.00 37.53 92 ARG A N 1
ATOM 719 C CA . ARG A 1 92 ? 0.304 23.333 8.241 1.00 37.53 92 ARG A CA 1
ATOM 720 C C . ARG A 1 92 ? 1.390 23.614 7.203 1.00 37.53 92 ARG A C 1
ATOM 722 O O . ARG A 1 92 ? 2.556 23.406 7.527 1.00 37.53 92 ARG A O 1
ATOM 729 N N . LEU A 1 93 ? 1.057 24.125 6.015 1.00 41.09 93 LEU A N 1
ATOM 730 C CA . LEU A 1 93 ? 2.059 24.489 4.999 1.00 41.09 93 LEU A CA 1
ATOM 731 C C . LEU A 1 93 ? 2.390 25.989 4.919 1.00 41.09 93 LEU A C 1
ATOM 733 O O . LEU A 1 93 ? 3.344 26.340 4.232 1.00 41.09 93 LEU A O 1
ATOM 737 N N . SER A 1 94 ? 1.692 26.867 5.649 1.00 42.31 94 SER A N 1
ATOM 738 C CA . SER A 1 94 ? 2.032 28.303 5.683 1.00 42.31 94 SER A CA 1
ATOM 739 C C . SER A 1 94 ? 3.316 28.604 6.470 1.00 42.31 94 SER A C 1
ATOM 741 O O . SER A 1 94 ? 3.885 29.677 6.339 1.00 42.31 94 SER A O 1
ATOM 743 N N . SER A 1 95 ? 3.820 27.648 7.259 1.00 40.75 95 SER A N 1
ATOM 744 C CA . SER A 1 95 ? 5.001 27.840 8.113 1.00 40.75 95 SER A CA 1
ATOM 745 C C . SER A 1 95 ? 6.348 27.647 7.397 1.00 40.75 95 SER A C 1
ATOM 747 O O . SER A 1 95 ? 7.377 27.944 8.002 1.00 40.75 95 SER A O 1
ATOM 749 N N . TRP A 1 96 ? 6.391 27.108 6.171 1.00 40.69 96 TRP A N 1
ATOM 750 C CA . TRP A 1 96 ? 7.658 26.778 5.482 1.00 40.69 96 TRP A CA 1
ATOM 751 C C . TRP A 1 96 ? 8.053 27.761 4.371 1.00 40.69 96 TRP A C 1
ATOM 753 O O . TRP A 1 96 ? 9.129 27.616 3.791 1.00 40.69 96 TRP A O 1
ATOM 763 N N . ILE A 1 97 ? 7.243 28.787 4.106 1.00 38.75 97 ILE A N 1
ATOM 764 C CA . ILE A 1 97 ? 7.605 29.896 3.218 1.00 38.75 97 ILE A CA 1
ATOM 765 C C . ILE A 1 97 ? 7.602 31.154 4.079 1.00 38.75 97 ILE A C 1
ATOM 767 O O . ILE A 1 97 ? 6.565 31.572 4.582 1.00 38.75 97 ILE A O 1
ATOM 771 N N . GLY A 1 98 ? 8.801 31.670 4.336 1.00 37.00 98 GLY A N 1
ATOM 772 C CA . GLY A 1 98 ? 9.021 32.800 5.222 1.00 37.00 98 GLY A CA 1
ATOM 773 C C . GLY A 1 98 ? 8.263 34.054 4.795 1.00 37.00 98 GLY A C 1
ATOM 774 O O . GLY A 1 98 ? 8.217 34.393 3.618 1.00 37.00 98 GLY A O 1
ATOM 775 N N . ASP A 1 99 ? 7.722 34.716 5.813 1.00 40.84 99 ASP A N 1
ATOM 776 C CA . ASP A 1 99 ? 7.661 36.166 5.985 1.00 40.84 99 ASP A CA 1
ATOM 777 C C . ASP A 1 99 ? 7.311 36.985 4.730 1.00 40.84 99 ASP A C 1
ATOM 779 O O . ASP A 1 99 ? 8.155 37.608 4.086 1.00 40.84 99 ASP A O 1
ATOM 783 N N . SER A 1 100 ? 6.020 37.026 4.411 1.00 37.62 100 SER A N 1
ATOM 784 C CA . SER A 1 100 ? 5.424 38.228 3.842 1.00 37.62 100 SER A CA 1
ATOM 785 C C . SER A 1 100 ? 4.025 38.393 4.418 1.00 37.62 100 SER A C 1
ATOM 787 O O . SER A 1 100 ? 3.184 37.500 4.334 1.00 37.62 100 SER A O 1
ATOM 789 N N . ASP A 1 101 ? 3.844 39.531 5.072 1.00 41.19 101 ASP A N 1
ATOM 790 C CA . ASP A 1 101 ? 2.655 39.989 5.771 1.00 41.19 101 ASP A CA 1
ATOM 791 C C . ASP A 1 101 ? 1.436 40.011 4.833 1.00 41.19 101 ASP A C 1
ATOM 793 O O . ASP A 1 101 ? 1.249 40.937 4.044 1.00 41.19 101 ASP A O 1
ATOM 797 N N . ILE A 1 102 ? 0.614 38.961 4.885 1.00 38.81 102 ILE A N 1
ATOM 798 C CA . ILE A 1 102 ? -0.724 38.959 4.293 1.00 38.81 102 ILE A CA 1
ATOM 799 C C . ILE A 1 102 ? -1.683 38.414 5.346 1.00 38.81 102 ILE A C 1
ATOM 801 O O . ILE A 1 102 ? -1.769 37.215 5.612 1.00 38.81 102 ILE A O 1
ATOM 805 N N . THR A 1 103 ? -2.410 39.340 5.957 1.00 42.47 103 THR A N 1
ATOM 806 C CA . THR A 1 103 ? -3.573 39.050 6.784 1.00 42.47 103 THR A CA 1
ATOM 807 C C . THR A 1 103 ? -4.681 38.510 5.886 1.00 42.47 103 THR A C 1
ATOM 809 O O . THR A 1 103 ? -5.236 39.249 5.081 1.00 42.47 103 THR A O 1
ATOM 812 N N . MET A 1 104 ? -5.029 37.230 6.025 1.00 36.47 104 MET A N 1
ATOM 813 C CA . MET A 1 104 ? -6.292 36.719 5.490 1.00 36.47 104 MET A CA 1
ATOM 814 C C . MET A 1 104 ? -7.162 36.257 6.647 1.00 36.47 104 MET A C 1
ATOM 816 O O . MET A 1 104 ? -6.814 35.360 7.415 1.00 36.47 104 MET A O 1
ATOM 820 N N . ALA A 1 105 ? -8.265 36.988 6.784 1.00 37.59 105 ALA A N 1
ATOM 821 C CA . ALA A 1 105 ? -9.355 36.747 7.702 1.00 37.59 105 ALA A CA 1
ATOM 822 C C . ALA A 1 105 ? -9.914 35.329 7.538 1.00 37.59 105 ALA A C 1
ATOM 824 O O . ALA A 1 105 ? -9.826 34.739 6.464 1.00 37.59 105 ALA A O 1
ATOM 825 N N . GLY A 1 106 ? -10.470 34.815 8.637 1.00 46.62 106 GLY A N 1
ATOM 826 C CA . GLY A 1 106 ? -11.014 33.469 8.742 1.00 46.62 106 GLY A CA 1
ATOM 827 C C . GLY A 1 106 ? -11.983 33.129 7.618 1.00 46.62 106 GLY A C 1
ATOM 828 O O . GLY A 1 106 ? -12.871 33.914 7.291 1.00 46.62 106 GLY A O 1
ATOM 829 N N . VAL A 1 107 ? -11.792 31.937 7.067 1.00 38.53 107 VAL A N 1
ATOM 830 C CA . VAL A 1 107 ? -12.688 31.325 6.099 1.00 38.53 107 VAL A CA 1
ATOM 831 C C . VAL A 1 107 ? -13.030 29.936 6.623 1.00 38.53 107 VAL A C 1
ATOM 833 O O . VAL A 1 107 ? -12.153 29.191 7.067 1.00 38.53 107 VAL A O 1
ATOM 836 N N . ASP A 1 108 ? -14.330 29.669 6.670 1.00 37.59 108 ASP A N 1
ATOM 837 C CA . ASP A 1 108 ? -14.948 28.474 7.221 1.00 37.59 108 ASP A CA 1
ATOM 838 C C . ASP A 1 108 ? -14.496 27.198 6.494 1.00 37.59 108 ASP A C 1
ATOM 840 O O . ASP A 1 108 ? -14.311 27.165 5.279 1.00 37.59 108 ASP A O 1
ATOM 844 N N . ALA A 1 109 ? -14.364 26.113 7.260 1.00 41.75 109 ALA A N 1
ATOM 845 C CA . ALA A 1 109 ? -13.832 24.815 6.833 1.00 41.75 109 ALA A CA 1
ATOM 846 C C . ALA A 1 109 ? -14.646 24.087 5.735 1.00 41.75 109 ALA A C 1
ATOM 848 O O . ALA A 1 109 ? -14.271 22.987 5.333 1.00 41.75 109 ALA A O 1
ATOM 849 N N . GLU A 1 110 ? -15.749 24.666 5.253 1.00 40.78 110 GLU A N 1
ATOM 850 C CA . GLU A 1 110 ? -16.557 24.125 4.152 1.00 40.78 110 GLU A CA 1
ATOM 851 C C . GLU A 1 110 ? -16.012 24.528 2.762 1.00 40.78 110 GLU A C 1
ATOM 853 O O . GLU A 1 110 ? -16.266 23.820 1.791 1.00 40.78 110 GLU A O 1
ATOM 858 N N . GLU A 1 111 ? -15.184 25.579 2.658 1.00 38.28 111 GLU A N 1
ATOM 859 C CA . GLU A 1 111 ? -14.572 26.024 1.386 1.00 38.28 111 GLU A CA 1
ATOM 860 C C . GLU A 1 111 ? -13.294 25.242 1.000 1.00 38.28 111 GLU A C 1
ATOM 862 O O . GLU A 1 111 ? -12.788 25.343 -0.117 1.00 38.28 111 GLU A O 1
ATOM 867 N N . GLU A 1 112 ? -12.756 24.392 1.878 1.00 39.38 112 GLU A N 1
ATOM 868 C CA . GLU A 1 112 ? -11.526 23.638 1.582 1.00 39.38 112 GLU A CA 1
ATOM 869 C C . GLU A 1 112 ? -11.703 22.459 0.623 1.00 39.38 112 GLU A C 1
ATOM 871 O O . GLU A 1 112 ? -10.741 22.033 -0.026 1.00 39.38 112 GLU A O 1
ATOM 876 N N . GLU A 1 113 ? -12.923 21.935 0.495 1.00 40.78 113 GLU A N 1
ATOM 877 C CA . GLU A 1 113 ? -13.231 20.952 -0.547 1.00 40.78 113 GLU A CA 1
ATOM 878 C C . GLU A 1 113 ? -13.193 21.607 -1.946 1.00 40.78 113 GLU A C 1
ATOM 880 O O . GLU A 1 113 ? -12.799 20.954 -2.914 1.00 40.78 113 GLU A O 1
ATOM 885 N N . GLU A 1 114 ? -13.473 22.916 -2.029 1.00 37.88 114 GLU A N 1
ATOM 886 C CA . GLU A 1 114 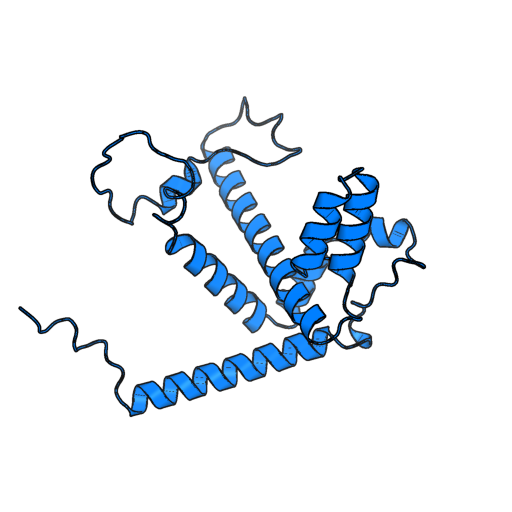? -13.345 23.756 -3.233 1.00 37.88 114 GLU A CA 1
ATOM 887 C C . GLU A 1 114 ? -11.885 24.180 -3.504 1.00 37.88 114 GLU A C 1
ATOM 889 O O . GLU A 1 114 ? -11.475 24.346 -4.652 1.00 37.88 114 GLU A O 1
ATOM 894 N N . TYR A 1 115 ? -11.030 24.254 -2.479 1.00 40.62 115 TYR A N 1
ATOM 895 C CA . TYR A 1 115 ? -9.612 24.609 -2.636 1.00 40.62 115 TYR A CA 1
ATOM 896 C C . TYR A 1 115 ? -8.825 23.600 -3.498 1.00 40.62 115 TYR A C 1
ATOM 898 O O . TYR A 1 115 ? -8.002 23.986 -4.332 1.00 40.62 115 TYR A O 1
ATOM 906 N N . TRP A 1 116 ? -9.123 22.299 -3.393 1.00 44.06 116 TRP A N 1
ATOM 907 C CA . TRP A 1 116 ? -8.557 21.291 -4.305 1.00 44.06 116 TRP A CA 1
ATOM 908 C C . TRP A 1 116 ? -9.201 21.296 -5.704 1.00 44.06 116 TRP A C 1
ATOM 910 O O . TRP A 1 116 ? -8.662 20.646 -6.603 1.00 44.06 116 TRP A O 1
ATOM 920 N N . GLU A 1 117 ? -10.309 22.021 -5.919 1.00 45.91 117 GLU A N 1
ATOM 921 C CA . GLU A 1 117 ? -10.836 22.309 -7.263 1.00 45.91 117 GLU A CA 1
ATOM 922 C C . GLU A 1 117 ? -10.045 23.426 -7.971 1.00 45.91 117 GLU A C 1
ATOM 924 O O . GLU A 1 117 ? -10.097 23.500 -9.199 1.00 45.91 117 GLU A O 1
ATOM 929 N N . GLN A 1 118 ? -9.270 24.243 -7.240 1.00 40.62 118 GLN A N 1
ATOM 930 C CA . GLN A 1 118 ? -8.561 25.411 -7.790 1.00 40.62 118 GLN A CA 1
ATOM 931 C C . GLN A 1 118 ? -7.029 25.288 -7.849 1.00 40.62 118 GLN A C 1
ATOM 933 O O . GLN A 1 118 ? -6.391 26.057 -8.568 1.00 40.62 118 GLN A O 1
ATOM 938 N N . VAL A 1 119 ? -6.404 24.334 -7.149 1.00 41.59 119 VAL A N 1
ATOM 939 C CA . VAL A 1 119 ? -4.939 24.170 -7.217 1.00 41.59 119 VAL A CA 1
ATOM 940 C C . VAL A 1 119 ? -4.547 23.244 -8.369 1.00 41.59 119 VAL A C 1
ATOM 942 O O . VAL A 1 119 ? -4.475 22.019 -8.250 1.00 41.59 119 VAL A O 1
ATOM 945 N N . ASP A 1 120 ? -4.291 23.896 -9.499 1.00 48.56 120 ASP A N 1
ATOM 946 C CA . ASP A 1 120 ? -3.666 23.368 -10.704 1.00 48.56 120 ASP A CA 1
ATOM 947 C C . ASP A 1 120 ? -2.343 22.629 -10.433 1.00 48.56 120 ASP A C 1
ATOM 949 O O . ASP A 1 120 ? -1.461 23.097 -9.713 1.00 48.56 120 ASP A O 1
ATOM 953 N N . GLY A 1 121 ? -2.169 21.520 -11.157 1.00 41.62 121 GLY A N 1
ATOM 954 C CA . GLY A 1 121 ? -0.857 21.026 -11.570 1.00 41.62 121 GLY A CA 1
ATOM 955 C C . GLY A 1 121 ? -0.308 19.819 -10.812 1.00 41.62 121 GLY A C 1
ATOM 956 O O . GLY A 1 121 ? 0.390 19.971 -9.820 1.00 41.62 121 GLY A O 1
ATOM 957 N N . VAL A 1 122 ? -0.518 18.611 -11.351 1.00 37.38 122 VAL A N 1
ATOM 958 C CA . VAL A 1 122 ? 0.466 17.935 -12.229 1.00 37.38 122 VAL A CA 1
ATOM 959 C C . VAL A 1 122 ? -0.116 16.633 -12.802 1.00 37.38 122 VAL A C 1
ATOM 961 O O . VAL A 1 122 ? -0.334 15.662 -12.080 1.00 37.38 122 VAL A O 1
ATOM 964 N N . ASP A 1 123 ? -0.300 16.595 -14.123 1.00 44.53 123 ASP A N 1
ATOM 965 C CA . ASP A 1 123 ? -0.307 15.361 -14.919 1.00 44.53 123 ASP A CA 1
ATOM 966 C C . ASP A 1 123 ? 0.809 15.492 -15.958 1.00 44.53 123 ASP A C 1
ATOM 968 O O . ASP A 1 123 ? 0.673 16.233 -16.925 1.00 44.53 123 ASP A O 1
ATOM 972 N N . LEU A 1 124 ? 1.945 14.833 -15.733 1.00 50.28 124 LEU A N 1
ATOM 973 C CA . LEU A 1 124 ? 3.184 15.081 -16.482 1.00 50.28 124 LEU A CA 1
ATOM 974 C C . LEU A 1 124 ? 3.105 14.762 -17.988 1.00 50.28 124 LEU A C 1
ATOM 976 O O . LEU A 1 124 ? 3.996 15.180 -18.720 1.00 50.28 124 LEU A O 1
ATOM 980 N N . GLU A 1 125 ? 2.051 14.098 -18.473 1.00 41.69 125 GLU A N 1
ATOM 981 C CA . GLU A 1 125 ? 1.871 13.826 -19.911 1.00 41.69 125 GLU A CA 1
ATOM 982 C C . GLU A 1 125 ? 0.488 14.244 -20.455 1.00 41.69 125 GLU A C 1
ATOM 984 O O . GLU A 1 125 ? 0.358 14.543 -21.641 1.00 41.69 125 GLU A O 1
ATOM 989 N N . GLY A 1 126 ? -0.535 14.394 -19.601 1.00 43.44 126 GLY A N 1
ATOM 990 C CA . GLY A 1 126 ? -1.817 15.022 -19.964 1.00 43.44 126 GLY A CA 1
ATOM 991 C C . GLY A 1 126 ? -1.831 16.558 -19.896 1.00 43.44 126 GLY A C 1
ATOM 992 O O . GLY A 1 126 ? -2.787 17.184 -20.363 1.00 43.44 126 GLY A O 1
ATOM 993 N N . MET A 1 127 ? -0.774 17.185 -19.366 1.00 40.59 127 MET A N 1
ATOM 994 C CA . MET A 1 127 ? -0.661 18.640 -19.179 1.00 40.59 127 MET A CA 1
ATOM 995 C C . MET A 1 127 ? -0.674 19.474 -20.467 1.00 40.59 127 MET A C 1
ATOM 997 O O . MET A 1 127 ? -1.066 20.638 -20.431 1.00 40.59 127 MET A O 1
ATOM 1001 N N . VAL A 1 128 ? -0.287 18.908 -21.613 1.00 44.09 128 VAL A N 1
ATOM 1002 C CA . VAL A 1 128 ? -0.176 19.666 -22.876 1.00 44.09 128 VAL A CA 1
ATOM 1003 C C . VAL A 1 128 ? -1.548 19.984 -23.491 1.00 44.09 128 VAL A C 1
ATOM 1005 O O . VAL A 1 128 ? -1.669 20.917 -24.281 1.00 44.09 128 VAL A O 1
ATOM 1008 N N . GLN A 1 129 ? -2.605 19.261 -23.109 1.00 41.47 129 GLN A N 1
ATOM 1009 C CA . GLN A 1 129 ? -3.925 19.361 -23.748 1.00 41.47 129 GLN A CA 1
ATOM 1010 C C . GLN A 1 129 ? -5.009 19.954 -22.834 1.00 41.47 129 GLN A C 1
ATOM 1012 O O . GLN A 1 129 ? -6.201 19.716 -23.028 1.00 41.47 129 GLN A O 1
ATOM 1017 N N . ILE A 1 130 ? -4.600 20.714 -21.816 1.00 46.72 130 ILE A N 1
ATOM 1018 C CA . ILE A 1 130 ? -5.498 21.384 -20.860 1.00 46.72 130 ILE A CA 1
ATOM 1019 C C . ILE A 1 130 ? -6.038 22.709 -21.419 1.00 46.72 130 ILE A C 1
ATOM 1021 O O . ILE A 1 130 ? -7.136 23.128 -21.068 1.00 46.72 130 ILE A O 1
ATOM 1025 N N . THR A 1 131 ? -5.336 23.343 -22.357 1.00 44.12 131 THR A N 1
ATOM 1026 C CA . THR A 1 131 ? -5.594 24.730 -22.774 1.00 44.12 131 THR A CA 1
ATOM 1027 C C . THR A 1 131 ? -6.885 24.975 -23.575 1.00 44.12 131 THR A C 1
ATOM 1029 O O . THR A 1 131 ? -7.125 26.118 -23.949 1.00 44.12 131 THR A O 1
ATOM 1032 N N . ILE A 1 132 ? -7.728 23.962 -23.853 1.00 49.12 132 ILE A N 1
ATOM 1033 C CA . ILE A 1 132 ? -8.919 24.123 -24.729 1.00 49.12 132 ILE A CA 1
ATOM 1034 C C . ILE A 1 132 ? -10.190 23.366 -24.249 1.00 49.12 132 ILE A C 1
ATOM 1036 O O . ILE A 1 132 ? -11.122 23.205 -25.025 1.00 49.12 132 ILE A O 1
ATOM 1040 N N . SER A 1 133 ? -10.292 22.849 -23.013 1.00 54.31 133 SER A N 1
ATOM 1041 C CA . SER A 1 133 ? -11.458 22.009 -22.614 1.00 54.31 133 SER A CA 1
ATOM 1042 C C . SER A 1 133 ? -12.417 22.639 -21.591 1.00 54.31 133 SER A C 1
ATOM 1044 O O . SER A 1 133 ? -11.991 23.361 -20.696 1.00 54.31 133 SER A O 1
ATOM 1046 N N . ASP A 1 134 ? -13.709 22.291 -21.707 1.00 52.41 134 ASP A N 1
ATOM 1047 C CA . ASP A 1 134 ? -14.826 22.767 -20.872 1.00 52.41 134 ASP A CA 1
ATOM 1048 C C . ASP A 1 134 ? -14.648 22.517 -19.352 1.00 52.41 134 ASP A C 1
ATOM 1050 O O . ASP A 1 134 ? -14.182 21.438 -18.957 1.00 52.41 134 ASP A O 1
ATOM 1054 N N . PRO A 1 135 ? -15.134 23.426 -18.473 1.00 53.53 135 PRO A N 1
ATOM 1055 C CA . PRO A 1 135 ? -14.972 23.350 -17.010 1.00 53.53 135 PRO A CA 1
ATOM 1056 C C . PRO A 1 135 ? -15.463 22.035 -16.384 1.00 53.53 135 PRO A C 1
ATOM 1058 O O . PRO A 1 135 ? -14.853 21.492 -15.464 1.00 53.53 135 PRO A O 1
ATOM 1061 N N . ILE A 1 136 ? -16.548 21.475 -16.925 1.00 55.91 136 ILE A N 1
ATOM 1062 C CA . ILE A 1 136 ? -17.161 20.230 -16.438 1.00 55.91 136 ILE A CA 1
ATOM 1063 C C . ILE A 1 136 ? -16.251 19.022 -16.715 1.00 55.91 136 ILE A C 1
ATOM 1065 O O . ILE A 1 136 ? -16.132 18.118 -15.884 1.00 55.91 136 ILE A O 1
ATOM 1069 N N . VAL A 1 137 ? -15.564 19.015 -17.862 1.00 52.91 137 VAL A N 1
ATOM 1070 C CA . VAL A 1 137 ? -14.610 17.962 -18.233 1.00 52.91 137 VAL A CA 1
ATOM 1071 C C . VAL A 1 137 ? -13.350 18.061 -17.366 1.00 52.91 137 VAL A C 1
ATOM 1073 O O . VAL A 1 137 ? -12.799 17.030 -16.969 1.00 52.91 137 VAL A O 1
ATOM 1076 N N . CYS A 1 138 ? -12.925 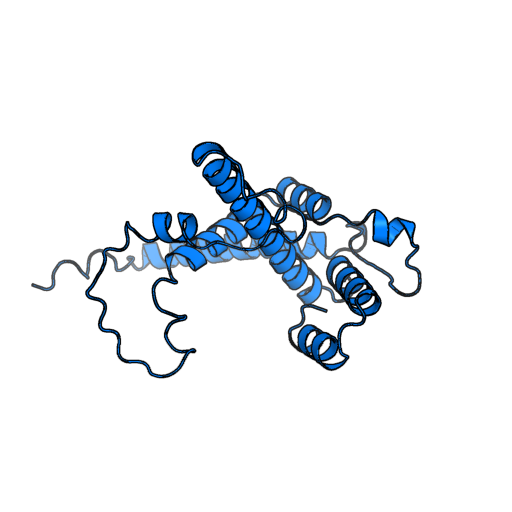19.277 -17.011 1.00 53.53 138 CYS A N 1
ATOM 1077 C CA . CYS A 1 138 ? -11.801 19.520 -16.103 1.00 53.53 138 CYS A CA 1
ATOM 1078 C C . CYS A 1 138 ? -12.089 19.039 -14.670 1.00 53.53 138 CYS A C 1
ATOM 1080 O O . CYS A 1 138 ? -11.285 18.286 -14.118 1.00 53.53 138 CYS A O 1
ATOM 1082 N N . ALA A 1 139 ? -13.265 19.338 -14.109 1.00 53.66 139 ALA A N 1
ATOM 1083 C CA . ALA A 1 139 ? -13.648 18.881 -12.767 1.00 53.66 139 ALA A CA 1
ATOM 1084 C C . ALA A 1 139 ? -13.749 17.344 -12.662 1.00 53.66 139 ALA A C 1
ATOM 1086 O O . ALA A 1 139 ? -13.304 16.727 -11.688 1.00 53.66 139 ALA A O 1
ATOM 1087 N N . GLN A 1 140 ? -14.288 16.682 -13.693 1.00 57.03 140 GLN A N 1
ATOM 1088 C CA . GLN A 1 140 ? -14.350 15.215 -13.746 1.00 57.03 140 GLN A CA 1
ATOM 1089 C C . GLN A 1 140 ? -12.956 14.575 -13.852 1.00 57.03 140 GLN A C 1
ATOM 1091 O O . GLN A 1 140 ? -12.695 13.549 -13.212 1.00 57.03 140 GLN A O 1
ATOM 1096 N N . LYS A 1 141 ? -12.043 15.185 -14.621 1.00 55.81 141 LYS A N 1
ATOM 1097 C CA . LYS A 1 141 ? -10.639 14.754 -14.710 1.00 55.81 141 LYS A CA 1
ATOM 1098 C C . LYS A 1 141 ? -9.905 14.944 -13.377 1.00 55.81 141 LYS A C 1
ATOM 1100 O O . LYS A 1 141 ? -9.224 14.016 -12.948 1.00 55.81 141 LYS A O 1
ATOM 1105 N N . ALA A 1 142 ? -10.118 16.054 -12.670 1.00 56.75 142 ALA A N 1
ATOM 1106 C CA . ALA A 1 142 ? -9.509 16.320 -11.363 1.00 56.75 142 ALA A CA 1
ATOM 1107 C C . ALA A 1 142 ? -9.925 15.289 -10.296 1.00 56.75 142 ALA A C 1
ATOM 1109 O O . ALA A 1 142 ? -9.073 14.685 -9.636 1.00 56.75 142 ALA A O 1
ATOM 1110 N N . LYS A 1 143 ? -11.226 14.972 -10.207 1.00 62.84 143 LYS A N 1
ATOM 1111 C CA . LYS A 1 143 ? -11.748 13.926 -9.302 1.00 62.84 143 LYS A CA 1
ATOM 1112 C C . LYS A 1 143 ? -11.154 12.549 -9.608 1.00 62.84 143 LYS A C 1
ATOM 1114 O O . LYS A 1 143 ? -10.905 11.754 -8.696 1.00 62.84 143 LYS A O 1
ATOM 1119 N N . LYS A 1 144 ? -10.893 12.261 -10.885 1.00 68.31 144 LYS A N 1
ATOM 1120 C CA . LYS A 1 144 ? -10.206 11.037 -11.315 1.00 68.31 144 LYS A CA 1
ATOM 1121 C C . LYS A 1 144 ? -8.731 11.046 -10.895 1.00 68.31 144 LYS A C 1
ATOM 1123 O O . LYS A 1 144 ? -8.278 10.053 -10.326 1.00 68.31 144 LYS A O 1
ATOM 1128 N N . CYS A 1 145 ? -8.008 12.148 -11.097 1.00 65.00 145 CYS A N 1
ATOM 1129 C CA . CYS A 1 145 ? -6.602 12.290 -10.699 1.00 65.00 145 CYS A CA 1
ATOM 1130 C C . CYS A 1 145 ? -6.409 12.147 -9.185 1.00 65.00 145 CYS A C 1
ATOM 1132 O O . CYS A 1 145 ? -5.548 11.384 -8.747 1.00 65.00 145 CYS A O 1
ATOM 1134 N N . HIS A 1 146 ? -7.263 12.779 -8.378 1.00 71.00 146 HIS A N 1
ATOM 1135 C CA . HIS A 1 146 ? -7.209 12.654 -6.922 1.00 71.00 146 HIS A CA 1
ATOM 1136 C C . HIS A 1 146 ? -7.354 11.192 -6.463 1.00 71.00 146 HIS A C 1
ATOM 1138 O O . HIS A 1 146 ? -6.569 10.696 -5.649 1.00 71.00 146 HIS A O 1
ATOM 1144 N N . ARG A 1 147 ? -8.302 10.448 -7.049 1.00 75.06 147 ARG A N 1
ATOM 1145 C CA . ARG A 1 147 ? -8.485 9.013 -6.763 1.00 75.06 147 ARG A CA 1
ATOM 1146 C C . ARG A 1 147 ? -7.264 8.180 -7.154 1.00 75.06 147 ARG A C 1
ATOM 1148 O O . ARG A 1 147 ? -6.906 7.255 -6.422 1.00 75.06 147 ARG A O 1
ATOM 1155 N N . LEU A 1 148 ? -6.612 8.504 -8.271 1.00 80.19 148 LEU A N 1
ATOM 1156 C CA . LEU A 1 148 ? -5.381 7.834 -8.697 1.00 80.19 148 LEU A CA 1
ATOM 1157 C C . LEU A 1 148 ? -4.234 8.101 -7.717 1.00 80.19 148 LEU A C 1
ATOM 1159 O O . LEU A 1 148 ? -3.580 7.156 -7.281 1.00 80.19 148 LEU A O 1
ATOM 1163 N N . ILE A 1 149 ? -4.046 9.350 -7.287 1.00 83.00 149 ILE A N 1
ATOM 1164 C CA . ILE A 1 149 ? -3.013 9.718 -6.308 1.00 83.00 149 ILE A CA 1
ATOM 1165 C C . ILE A 1 149 ? -3.247 9.003 -4.975 1.00 83.00 149 ILE A C 1
ATOM 1167 O O . ILE A 1 149 ? -2.313 8.428 -4.414 1.00 83.00 149 ILE A O 1
ATOM 1171 N N . LEU A 1 150 ? -4.487 8.977 -4.475 1.00 86.50 150 LEU A N 1
ATOM 1172 C CA . LEU A 1 150 ? -4.824 8.218 -3.268 1.00 86.50 150 LEU A CA 1
ATOM 1173 C C . LEU A 1 150 ? -4.530 6.725 -3.439 1.00 86.50 150 LEU A C 1
ATOM 1175 O O . LEU A 1 150 ? -4.013 6.096 -2.520 1.00 86.50 150 LEU A O 1
ATOM 1179 N N . THR A 1 151 ? -4.810 6.163 -4.613 1.00 89.19 151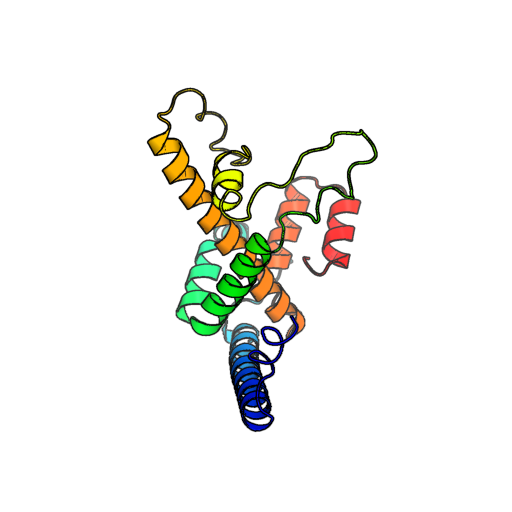 THR A N 1
ATOM 1180 C CA . THR A 1 151 ? -4.513 4.757 -4.923 1.00 89.19 151 THR A CA 1
ATOM 1181 C C . THR A 1 151 ? -3.011 4.481 -4.858 1.00 89.19 151 THR A C 1
ATOM 1183 O O . THR A 1 151 ? -2.597 3.532 -4.191 1.00 89.19 151 THR A O 1
ATOM 1186 N N . VAL A 1 152 ? -2.184 5.339 -5.465 1.00 89.31 152 VAL A N 1
ATOM 1187 C CA . VAL A 1 152 ? -0.718 5.229 -5.399 1.00 89.31 152 VAL A CA 1
ATOM 1188 C C . VAL A 1 152 ? -0.231 5.358 -3.953 1.00 89.31 152 VAL A C 1
ATOM 1190 O O . VAL A 1 152 ? 0.525 4.505 -3.488 1.00 89.31 152 VAL A O 1
ATOM 1193 N N . LYS A 1 153 ? -0.717 6.355 -3.199 1.00 89.94 153 LYS A N 1
ATOM 1194 C CA . LYS A 1 153 ? -0.365 6.548 -1.779 1.00 89.94 153 LYS A CA 1
ATOM 1195 C C . LYS A 1 153 ? -0.698 5.318 -0.930 1.00 89.94 153 LYS A C 1
ATOM 1197 O O . LYS A 1 153 ? 0.134 4.890 -0.131 1.00 89.94 153 LYS A O 1
ATOM 1202 N N . LYS A 1 154 ? -1.873 4.707 -1.128 1.00 93.88 154 LYS A N 1
ATOM 1203 C CA . LYS A 1 154 ? -2.252 3.458 -0.447 1.00 93.88 154 LYS A CA 1
ATOM 1204 C C . LYS A 1 154 ? -1.274 2.325 -0.756 1.00 93.88 154 LYS A C 1
ATOM 1206 O O . LYS A 1 154 ? -0.828 1.650 0.170 1.00 93.88 154 LYS A O 1
ATOM 1211 N N . VAL A 1 155 ? -0.932 2.122 -2.033 1.00 93.31 155 VAL A N 1
ATOM 1212 C CA . VAL A 1 155 ? 0.019 1.075 -2.450 1.00 93.31 155 VAL A CA 1
ATOM 1213 C C . VAL A 1 155 ? 1.390 1.298 -1.819 1.00 93.31 155 VAL A C 1
ATOM 1215 O O . VAL A 1 155 ? 1.969 0.341 -1.305 1.00 93.31 155 VAL A O 1
ATOM 1218 N N . VAL A 1 156 ? 1.886 2.538 -1.798 1.00 91.81 156 VAL A N 1
ATOM 1219 C CA . VAL A 1 156 ? 3.172 2.885 -1.173 1.00 91.81 156 VAL A CA 1
ATOM 1220 C C . VAL A 1 156 ? 3.152 2.566 0.321 1.00 91.81 156 VAL A C 1
ATOM 1222 O O . VAL A 1 156 ? 4.023 1.838 0.786 1.00 91.81 156 VAL A O 1
ATOM 1225 N N . ILE A 1 157 ? 2.140 3.030 1.064 1.00 93.25 157 ILE A N 1
ATOM 1226 C CA . ILE A 1 157 ? 2.035 2.782 2.512 1.00 93.25 157 ILE A CA 1
ATOM 1227 C C . ILE A 1 157 ? 2.010 1.282 2.808 1.00 93.25 157 ILE A C 1
ATOM 1229 O O . ILE A 1 157 ? 2.775 0.804 3.644 1.00 93.25 157 ILE A O 1
ATOM 1233 N N . ILE A 1 158 ? 1.169 0.519 2.104 1.00 93.69 158 ILE A N 1
ATOM 1234 C CA . ILE A 1 158 ? 1.082 -0.932 2.306 1.00 93.69 158 ILE A CA 1
ATOM 1235 C C . ILE A 1 158 ? 2.416 -1.609 1.957 1.00 93.69 158 ILE A C 1
ATOM 1237 O O . ILE A 1 158 ? 2.862 -2.480 2.700 1.00 93.69 158 ILE A O 1
ATOM 1241 N N . SER A 1 159 ? 3.094 -1.178 0.889 1.00 91.75 159 SER A N 1
ATOM 1242 C CA . SER A 1 159 ? 4.398 -1.727 0.486 1.00 91.75 159 SER A CA 1
ATOM 1243 C C . SER A 1 159 ? 5.508 -1.419 1.494 1.00 91.75 159 SER A C 1
ATOM 1245 O O . SER A 1 159 ? 6.357 -2.275 1.737 1.00 91.75 159 SER A O 1
ATOM 1247 N N . VAL A 1 160 ? 5.489 -0.241 2.125 1.00 90.56 160 VAL A N 1
ATOM 1248 C CA . VAL A 1 160 ? 6.402 0.101 3.228 1.00 90.56 160 VAL A CA 1
ATOM 1249 C C . VAL A 1 160 ? 6.138 -0.809 4.425 1.00 90.56 160 VAL A C 1
ATOM 1251 O O . VAL A 1 160 ? 7.070 -1.424 4.934 1.00 90.56 160 VAL A O 1
ATOM 1254 N N . LEU A 1 161 ? 4.874 -0.978 4.827 1.00 91.88 161 LEU A N 1
ATOM 1255 C CA . LEU A 1 161 ? 4.507 -1.869 5.935 1.00 91.88 161 LEU A CA 1
ATOM 1256 C C . LEU A 1 161 ? 4.902 -3.330 5.655 1.00 91.88 161 LEU A C 1
ATOM 1258 O O . LEU A 1 161 ? 5.397 -4.030 6.541 1.00 91.88 161 LEU A O 1
ATOM 1262 N N . MET A 1 162 ? 4.737 -3.794 4.414 1.00 90.81 162 MET A N 1
ATOM 1263 C CA . MET A 1 162 ? 5.200 -5.114 3.979 1.00 90.81 162 MET A CA 1
ATOM 1264 C C . MET A 1 162 ? 6.724 -5.235 4.076 1.00 90.81 162 MET A C 1
ATOM 1266 O O . MET A 1 162 ? 7.225 -6.176 4.689 1.00 90.81 162 MET A O 1
ATOM 1270 N N . HIS A 1 163 ? 7.466 -4.255 3.565 1.00 87.31 163 HIS A N 1
ATOM 1271 C CA . HIS A 1 163 ? 8.926 -4.245 3.639 1.00 87.31 163 HIS A CA 1
ATOM 1272 C C . HIS A 1 163 ? 9.442 -4.204 5.089 1.00 87.31 163 HIS A C 1
ATOM 1274 O O . HIS A 1 163 ? 10.389 -4.914 5.429 1.00 87.31 163 HIS A O 1
ATOM 1280 N N . SER A 1 164 ? 8.773 -3.463 5.982 1.00 86.81 164 SER A N 1
ATOM 1281 C CA . SER A 1 164 ? 9.096 -3.435 7.416 1.00 86.81 164 SER A CA 1
ATOM 1282 C C . SER A 1 164 ? 8.902 -4.789 8.107 1.00 86.81 164 SER A C 1
ATOM 1284 O O . SER A 1 164 ? 9.598 -5.081 9.075 1.00 86.81 164 SER A O 1
ATOM 1286 N N . THR A 1 165 ? 7.975 -5.625 7.627 1.00 85.31 165 THR A N 1
ATOM 1287 C CA . THR A 1 165 ? 7.763 -6.980 8.177 1.00 85.31 165 THR A CA 1
ATOM 1288 C C . THR A 1 165 ? 8.702 -8.017 7.563 1.00 85.31 165 THR A C 1
ATOM 1290 O O . THR A 1 165 ? 9.095 -8.966 8.240 1.00 85.31 165 THR A O 1
ATOM 1293 N N . ASN A 1 166 ? 9.090 -7.848 6.299 1.00 83.94 166 ASN A N 1
ATOM 1294 C CA . ASN A 1 166 ? 10.061 -8.699 5.625 1.00 83.94 166 ASN A CA 1
ATOM 1295 C C . ASN A 1 166 ? 10.810 -7.900 4.552 1.00 83.94 166 ASN A C 1
ATOM 1297 O O . ASN A 1 166 ? 10.270 -7.642 3.478 1.00 83.94 166 ASN A O 1
ATOM 1301 N N . GLN A 1 167 ? 12.090 -7.610 4.793 1.00 80.25 167 GLN A N 1
ATOM 1302 C CA . GLN A 1 167 ? 12.935 -6.846 3.863 1.00 80.25 167 GLN A CA 1
ATOM 1303 C C . GLN A 1 167 ? 13.102 -7.504 2.480 1.00 80.25 167 GLN A C 1
ATOM 1305 O O . GLN A 1 167 ? 13.536 -6.870 1.524 1.00 80.25 167 GLN A O 1
ATOM 1310 N N . LYS A 1 168 ? 12.742 -8.787 2.327 1.00 80.88 168 LYS A N 1
ATOM 1311 C CA . LYS A 1 168 ? 12.744 -9.471 1.021 1.00 80.88 168 LYS A CA 1
ATOM 1312 C C . LYS A 1 168 ? 11.575 -9.050 0.125 1.00 80.88 168 LYS A C 1
ATOM 1314 O O . LYS A 1 168 ? 11.583 -9.354 -1.065 1.00 80.88 168 LYS A O 1
ATOM 1319 N N . VAL A 1 169 ? 10.573 -8.376 0.685 1.00 83.50 169 VAL A N 1
ATOM 1320 C CA . VAL A 1 169 ? 9.389 -7.877 -0.017 1.00 83.50 169 VAL A CA 1
ATOM 1321 C C . VAL A 1 169 ? 9.674 -6.455 -0.471 1.00 83.50 169 VAL A C 1
ATOM 1323 O O . VAL A 1 169 ? 9.324 -5.482 0.186 1.00 83.50 169 VAL A O 1
ATOM 1326 N N . ASN A 1 170 ? 10.390 -6.362 -1.582 1.00 84.50 170 ASN A N 1
ATOM 1327 C CA . ASN A 1 170 ? 11.031 -5.137 -2.053 1.00 84.50 170 ASN A CA 1
ATOM 1328 C C . ASN A 1 170 ? 10.664 -4.820 -3.511 1.00 84.50 170 ASN A C 1
ATOM 1330 O O . ASN A 1 170 ? 11.425 -4.162 -4.215 1.00 84.50 170 ASN A O 1
ATOM 1334 N N . SER A 1 171 ? 9.531 -5.339 -4.002 1.00 83.50 171 SER A N 1
ATOM 1335 C CA . SER A 1 171 ? 9.132 -5.157 -5.406 1.00 83.50 171 SER A CA 1
ATOM 1336 C C . SER A 1 171 ? 9.006 -3.688 -5.787 1.00 83.50 171 SER A C 1
ATOM 1338 O O . SER A 1 171 ? 9.606 -3.261 -6.768 1.00 83.50 171 SER A O 1
ATOM 1340 N N . LEU A 1 172 ? 8.277 -2.906 -4.989 1.00 84.88 172 LEU A N 1
ATOM 1341 C CA . LEU A 1 172 ? 8.076 -1.487 -5.268 1.00 84.88 172 LEU A CA 1
ATOM 1342 C C . LEU A 1 172 ? 9.385 -0.698 -5.120 1.00 84.88 172 LEU A C 1
ATOM 1344 O O . LEU A 1 172 ? 9.719 0.099 -5.992 1.00 84.88 172 LEU A O 1
ATOM 1348 N N . GLN A 1 173 ? 10.142 -0.972 -4.054 1.00 85.25 173 GLN A N 1
ATOM 1349 C CA . GLN A 1 173 ? 11.434 -0.352 -3.756 1.00 85.25 173 GLN A CA 1
ATOM 1350 C C . GLN A 1 173 ? 12.441 -0.571 -4.894 1.00 85.25 173 GLN A C 1
ATOM 1352 O O . GLN A 1 173 ? 13.050 0.375 -5.387 1.00 85.25 173 GLN A O 1
ATOM 1357 N N . ASN A 1 174 ? 12.567 -1.810 -5.378 1.00 84.25 174 ASN A N 1
ATOM 1358 C CA . ASN A 1 174 ? 13.499 -2.144 -6.451 1.00 84.25 174 ASN A CA 1
ATOM 1359 C C . ASN A 1 174 ? 13.103 -1.515 -7.787 1.00 84.25 174 ASN A C 1
ATOM 1361 O O . ASN A 1 174 ? 13.975 -1.017 -8.496 1.00 84.25 174 ASN A O 1
ATOM 1365 N N . ILE A 1 175 ? 11.815 -1.518 -8.142 1.00 84.69 175 ILE A N 1
ATOM 1366 C CA . ILE A 1 175 ? 11.358 -0.878 -9.383 1.00 84.69 175 ILE A CA 1
ATOM 1367 C C . ILE A 1 175 ? 11.595 0.631 -9.327 1.00 84.69 175 ILE A C 1
ATOM 1369 O O . ILE A 1 175 ? 12.092 1.203 -10.297 1.00 84.69 175 ILE A O 1
ATOM 1373 N N . LEU A 1 176 ? 11.316 1.269 -8.187 1.00 82.06 176 LEU A N 1
ATOM 1374 C CA . LEU A 1 176 ? 11.585 2.692 -8.001 1.00 82.06 176 LEU A CA 1
ATOM 1375 C C . LEU A 1 176 ? 13.090 2.993 -8.073 1.00 82.06 176 LEU A C 1
ATOM 1377 O O . LEU A 1 176 ? 13.490 3.950 -8.732 1.00 82.06 176 LEU A O 1
ATOM 1381 N N . GLY A 1 177 ? 13.930 2.153 -7.464 1.00 82.44 177 GLY A N 1
ATOM 1382 C CA . GLY A 1 177 ? 15.386 2.285 -7.528 1.00 82.44 177 GLY A CA 1
ATOM 1383 C C . GLY A 1 177 ? 15.922 2.172 -8.957 1.00 82.44 177 GLY A C 1
ATOM 1384 O O . GLY A 1 177 ? 16.715 3.008 -9.389 1.00 82.44 177 GLY A O 1
ATOM 1385 N N . ILE A 1 178 ? 15.430 1.191 -9.717 1.00 82.25 178 ILE A N 1
ATOM 1386 C CA . ILE A 1 178 ? 15.763 1.006 -11.134 1.00 82.25 178 ILE A CA 1
ATOM 1387 C C . ILE A 1 178 ? 15.303 2.216 -11.962 1.00 82.25 178 ILE A C 1
ATOM 1389 O O . ILE A 1 178 ? 16.075 2.747 -12.759 1.00 82.25 178 ILE A O 1
ATOM 1393 N N . PHE A 1 179 ? 14.074 2.691 -11.755 1.00 82.31 179 PHE A N 1
ATOM 1394 C CA . PHE A 1 179 ? 13.536 3.856 -12.459 1.00 82.31 179 PHE A CA 1
ATOM 1395 C C . PHE A 1 179 ? 14.371 5.120 -12.210 1.00 82.31 179 PHE A C 1
ATOM 1397 O O . PHE A 1 179 ? 14.714 5.829 -13.154 1.00 82.31 179 PHE A O 1
ATOM 1404 N N . LEU A 1 180 ? 14.756 5.375 -10.957 1.00 80.94 180 LEU A N 1
ATOM 1405 C CA . LEU A 1 180 ? 15.599 6.518 -10.596 1.00 80.94 180 LEU A CA 1
ATOM 1406 C C . LEU A 1 180 ? 17.005 6.421 -11.193 1.00 80.94 180 LEU A C 1
ATOM 1408 O O . LEU A 1 180 ? 17.595 7.433 -11.574 1.00 80.94 180 LEU A O 1
ATOM 1412 N N . GLN A 1 181 ? 17.539 5.206 -11.306 1.00 79.75 181 GLN A N 1
ATOM 1413 C CA . GLN A 1 181 ? 18.807 4.981 -11.987 1.00 79.75 181 GLN A CA 1
ATOM 1414 C C . GLN A 1 181 ? 18.707 5.312 -13.485 1.00 79.75 181 GLN A C 1
ATOM 1416 O O . GLN A 1 181 ? 19.630 5.917 -14.031 1.00 79.75 181 GLN A O 1
ATOM 1421 N N . PHE A 1 182 ? 17.592 4.970 -14.139 1.00 76.50 182 PHE A N 1
ATOM 1422 C CA . PHE A 1 182 ? 17.349 5.304 -15.547 1.00 76.50 182 PHE A CA 1
ATOM 1423 C C . PHE A 1 182 ? 17.064 6.788 -15.787 1.00 76.50 182 PHE A C 1
ATOM 1425 O O . PHE A 1 182 ? 17.455 7.315 -16.825 1.00 76.50 182 PHE A O 1
ATOM 1432 N N . SER A 1 183 ? 16.438 7.485 -14.838 1.00 80.19 183 SER A N 1
ATOM 1433 C CA . SER A 1 183 ? 16.192 8.927 -14.951 1.00 80.19 183 SER A CA 1
ATOM 1434 C C . SER A 1 183 ? 17.428 9.787 -14.657 1.00 80.19 183 SER A C 1
ATOM 1436 O O . SER A 1 183 ? 17.318 11.009 -14.582 1.00 80.19 183 SER A O 1
ATOM 1438 N N . HIS A 1 184 ? 18.606 9.168 -14.493 1.00 77.88 184 HIS A N 1
ATOM 1439 C CA . HIS A 1 184 ? 19.844 9.831 -14.078 1.00 77.88 184 HIS A CA 1
ATOM 1440 C C . HIS A 1 184 ? 19.667 10.669 -12.802 1.00 77.88 184 HIS A C 1
ATOM 1442 O O . HIS A 1 184 ? 20.298 11.719 -12.643 1.00 77.88 184 HIS A O 1
ATOM 1448 N N . ALA A 1 185 ? 18.814 10.209 -11.877 1.00 76.19 185 ALA A N 1
ATOM 1449 C CA . ALA A 1 185 ? 18.600 10.903 -10.618 1.00 76.19 185 ALA A CA 1
ATOM 1450 C C . ALA A 1 185 ? 19.937 11.076 -9.883 1.00 76.19 185 ALA A C 1
ATOM 1452 O O . ALA A 1 185 ? 20.756 10.153 -9.806 1.00 76.19 185 ALA A O 1
ATOM 1453 N N . LEU A 1 186 ? 20.168 12.270 -9.327 1.00 76.44 186 LEU A N 1
ATOM 1454 C CA . LEU A 1 186 ? 21.378 12.526 -8.554 1.00 76.44 186 LEU A CA 1
ATOM 1455 C C . LEU A 1 186 ? 21.499 11.495 -7.428 1.00 76.44 186 LEU A C 1
ATOM 1457 O O . LEU A 1 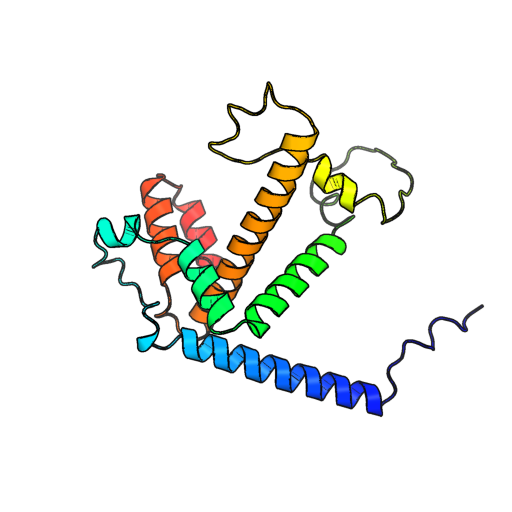186 ? 20.533 11.227 -6.715 1.00 76.44 186 LEU A O 1
ATOM 1461 N N . LYS A 1 187 ? 22.725 11.011 -7.196 1.00 76.06 187 LYS A N 1
ATOM 1462 C CA . LYS A 1 187 ? 23.065 10.085 -6.101 1.00 76.06 187 LYS A CA 1
ATOM 1463 C C . LYS A 1 187 ? 22.447 10.512 -4.760 1.00 76.06 187 LYS A C 1
ATOM 1465 O O . LYS A 1 187 ? 21.893 9.691 -4.047 1.00 76.06 187 LYS A O 1
ATOM 1470 N N . ARG A 1 188 ? 22.441 11.823 -4.483 1.00 76.00 188 ARG A N 1
ATOM 1471 C CA . ARG A 1 188 ? 21.847 12.426 -3.278 1.00 76.00 188 ARG A CA 1
ATOM 1472 C C . ARG A 1 188 ? 20.345 12.156 -3.130 1.00 76.00 188 ARG A C 1
ATOM 1474 O O . ARG A 1 188 ? 19.884 11.950 -2.015 1.00 76.00 188 ARG A O 1
ATOM 1481 N N . VAL A 1 189 ? 19.588 12.159 -4.227 1.00 77.31 189 VAL A N 1
ATOM 1482 C CA . VAL A 1 189 ? 18.143 11.865 -4.228 1.00 77.31 189 VAL A CA 1
ATOM 1483 C C . VAL A 1 189 ? 17.908 10.395 -3.892 1.00 77.31 189 VAL A C 1
ATOM 1485 O O . VAL A 1 189 ? 17.081 10.087 -3.038 1.00 77.31 189 VAL A O 1
ATOM 1488 N N . ILE A 1 190 ? 18.683 9.500 -4.509 1.00 77.31 190 ILE A N 1
ATOM 1489 C CA . ILE A 1 190 ? 18.613 8.055 -4.260 1.00 77.31 190 ILE A CA 1
ATOM 1490 C C . ILE A 1 190 ? 18.962 7.750 -2.799 1.00 77.31 190 ILE A C 1
ATOM 1492 O O . ILE A 1 190 ? 18.193 7.083 -2.111 1.00 77.31 190 ILE A O 1
ATOM 1496 N N . ASP A 1 191 ? 20.071 8.299 -2.301 1.00 79.06 191 ASP A N 1
ATOM 1497 C CA . ASP A 1 191 ? 20.506 8.088 -0.920 1.00 79.06 191 ASP A CA 1
ATOM 1498 C C . ASP A 1 191 ? 19.455 8.612 0.071 1.00 79.06 191 ASP A C 1
ATOM 1500 O O . ASP A 1 191 ? 19.144 7.938 1.050 1.00 79.06 191 ASP A O 1
ATOM 1504 N N . THR A 1 192 ? 18.842 9.768 -0.200 1.00 78.31 192 THR A N 1
ATOM 1505 C CA . THR A 1 192 ? 17.804 10.345 0.671 1.00 78.31 192 THR A CA 1
ATOM 1506 C C . THR A 1 192 ? 16.553 9.462 0.717 1.00 78.31 192 THR A C 1
ATOM 1508 O O . THR A 1 192 ? 16.018 9.209 1.794 1.00 78.31 192 THR A O 1
ATOM 1511 N N . LEU A 1 193 ? 16.101 8.936 -0.425 1.00 77.19 193 LEU A N 1
ATOM 1512 C CA . LEU A 1 193 ? 14.947 8.030 -0.487 1.00 77.19 193 LEU A CA 1
ATOM 1513 C C . LEU A 1 193 ? 15.208 6.688 0.217 1.00 77.19 193 LEU A C 1
ATOM 1515 O O . LEU A 1 193 ? 14.311 6.180 0.894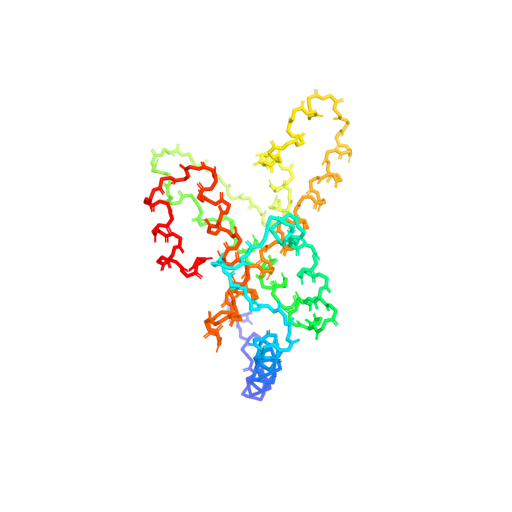 1.00 77.19 193 LEU A O 1
ATOM 1519 N N . ALA A 1 194 ? 16.432 6.159 0.125 1.00 79.44 194 ALA A N 1
ATOM 1520 C CA . ALA A 1 194 ? 16.848 4.968 0.867 1.00 79.44 194 ALA A CA 1
ATOM 1521 C C . ALA A 1 194 ? 16.857 5.212 2.385 1.00 79.44 194 ALA A C 1
ATOM 1523 O O . ALA A 1 194 ? 16.346 4.397 3.150 1.00 79.44 194 ALA A O 1
ATOM 1524 N N . HIS A 1 195 ? 17.349 6.371 2.838 1.00 79.19 195 HIS A N 1
ATOM 1525 C CA . HIS A 1 195 ? 17.300 6.736 4.261 1.00 79.19 195 HIS A CA 1
ATOM 1526 C C . HIS A 1 195 ? 15.862 6.919 4.780 1.00 79.19 195 HIS A C 1
ATOM 1528 O O . HIS A 1 195 ? 15.612 6.700 5.962 1.00 79.19 195 HIS A O 1
ATOM 1534 N N . MET A 1 196 ? 14.907 7.275 3.912 1.00 72.12 196 MET A N 1
ATOM 1535 C CA . MET A 1 196 ? 13.479 7.354 4.253 1.00 72.12 196 MET A CA 1
ATOM 1536 C C . MET A 1 196 ? 12.759 5.991 4.223 1.00 72.12 196 MET A C 1
ATOM 1538 O O . MET A 1 196 ? 11.573 5.928 4.542 1.00 72.12 196 MET A O 1
ATOM 1542 N N . GLY A 1 197 ? 13.443 4.902 3.850 1.00 68.25 197 GLY A N 1
ATOM 1543 C CA . GLY A 1 197 ? 12.859 3.557 3.752 1.00 68.25 197 GLY A CA 1
ATOM 1544 C C . GLY A 1 197 ? 11.876 3.380 2.588 1.00 68.25 197 GLY A C 1
ATOM 1545 O O . GLY A 1 197 ? 11.075 2.442 2.589 1.00 68.25 197 GLY A O 1
ATOM 1546 N N . ILE A 1 198 ? 11.911 4.303 1.621 1.00 75.00 198 ILE A N 1
ATOM 1547 C CA . ILE A 1 198 ? 11.105 4.272 0.391 1.00 75.00 198 ILE A CA 1
ATOM 1548 C C . ILE A 1 198 ? 11.815 3.445 -0.699 1.00 75.00 198 ILE A C 1
ATOM 1550 O O . ILE A 1 198 ? 11.147 2.907 -1.583 1.00 75.00 198 ILE A O 1
ATOM 1554 N N . LEU A 1 199 ? 13.146 3.319 -0.607 1.00 69.62 199 LEU A N 1
ATOM 1555 C CA . LEU A 1 199 ? 14.006 2.424 -1.393 1.00 69.62 199 LEU A CA 1
ATOM 1556 C C . LEU A 1 199 ? 14.645 1.354 -0.504 1.00 69.62 199 LEU A C 1
ATOM 1558 O O . LEU A 1 199 ? 14.842 1.637 0.700 1.00 69.62 199 LEU A O 1
#